Protein AF-A0ABD2YAE5-F1 (afdb_monomer)

Solvent-accessible surface area (backbone atoms only — not comparable to full-atom values): 10578 Å² total; per-residue (Å²): 134,69,86,72,60,82,83,53,60,43,100,86,70,50,65,94,75,86,57,62,69,51,40,45,51,50,39,46,51,52,49,17,35,49,40,51,39,94,52,25,71,69,36,53,56,42,49,58,46,50,52,55,44,48,55,54,50,52,55,53,72,76,40,86,89,57,88,68,59,78,74,44,90,43,74,66,46,49,48,50,52,51,41,52,52,52,43,53,53,51,47,44,53,54,50,54,52,46,56,52,31,48,76,71,73,71,51,74,59,88,20,50,53,32,42,52,51,50,55,35,51,50,44,17,60,76,67,73,34,70,86,71,26,74,51,74,66,51,52,41,51,52,54,52,47,54,52,58,61,51,36,63,55,50,27,50,49,52,50,50,49,54,54,49,34,71,76,34,56,73,59,39,53,51,55,51,49,53,53,45,56,66,61,57,76,75,113

pLDDT: mean 87.26, std 10.96, range [44.47, 98.25]

Structure (mmCIF, N/CA/C/O backbone):
data_AF-A0ABD2YAE5-F1
#
_entry.id   AF-A0ABD2YAE5-F1
#
loop_
_atom_site.group_PDB
_atom_site.id
_atom_site.type_symbol
_atom_site.label_atom_id
_atom_site.label_alt_id
_atom_site.label_comp_id
_atom_site.label_asym_id
_atom_site.label_entity_id
_atom_site.label_seq_id
_atom_site.pdbx_PDB_ins_code
_atom_site.Cartn_x
_atom_site.Cartn_y
_atom_site.Cartn_z
_atom_site.occupancy
_atom_site.B_iso_or_equiv
_atom_site.auth_seq_id
_atom_site.auth_comp_id
_atom_site.auth_asym_id
_atom_site.auth_atom_id
_atom_site.pdbx_PDB_model_num
ATOM 1 N N . MET A 1 1 ? -9.846 14.911 9.568 1.00 44.47 1 MET A N 1
ATOM 2 C CA . MET A 1 1 ? -10.194 13.507 9.245 1.00 44.47 1 MET A CA 1
ATOM 3 C C . MET A 1 1 ? -11.491 13.011 9.902 1.00 44.47 1 MET A C 1
ATOM 5 O O . MET A 1 1 ? -11.910 11.920 9.560 1.00 44.47 1 MET A O 1
ATOM 9 N N . LEU A 1 2 ? -12.185 13.794 10.745 1.00 47.94 2 LEU A N 1
ATOM 10 C CA . LEU A 1 2 ? -13.533 13.465 11.258 1.00 47.94 2 LEU A CA 1
ATOM 11 C C . LEU A 1 2 ? -14.527 14.631 11.060 1.00 47.94 2 LEU A C 1
ATOM 13 O O . LEU A 1 2 ? -15.390 14.874 11.893 1.00 47.94 2 LEU A O 1
ATOM 17 N N . SER A 1 3 ? -14.393 15.391 9.969 1.00 46.59 3 SER A N 1
ATOM 18 C CA . SER A 1 3 ? -15.135 16.647 9.745 1.00 46.59 3 SER A CA 1
ATOM 19 C C . SER A 1 3 ? -16.644 16.485 9.526 1.00 46.59 3 SER A C 1
ATOM 21 O O . SER A 1 3 ? -17.335 17.486 9.423 1.00 46.59 3 SER A O 1
ATOM 23 N N . ASN A 1 4 ? -17.166 15.257 9.472 1.00 51.16 4 ASN A N 1
ATOM 24 C CA . ASN A 1 4 ? -18.596 15.007 9.258 1.00 51.16 4 ASN A CA 1
ATOM 25 C C . ASN A 1 4 ? -19.377 14.788 10.567 1.00 51.16 4 ASN A C 1
ATOM 27 O O . ASN A 1 4 ? -20.583 14.576 10.520 1.00 51.16 4 ASN A O 1
ATOM 31 N N . GLY A 1 5 ? -18.713 14.803 11.730 1.00 47.12 5 GLY A N 1
ATOM 32 C CA . GLY A 1 5 ? -19.372 14.579 13.023 1.00 47.12 5 GLY A CA 1
ATOM 33 C C . GLY A 1 5 ? -20.151 15.783 13.561 1.00 47.12 5 GLY A C 1
ATOM 34 O O . GLY A 1 5 ? -21.060 15.603 14.364 1.00 47.12 5 GLY A O 1
ATOM 35 N N . GLU A 1 6 ? -19.828 17.002 13.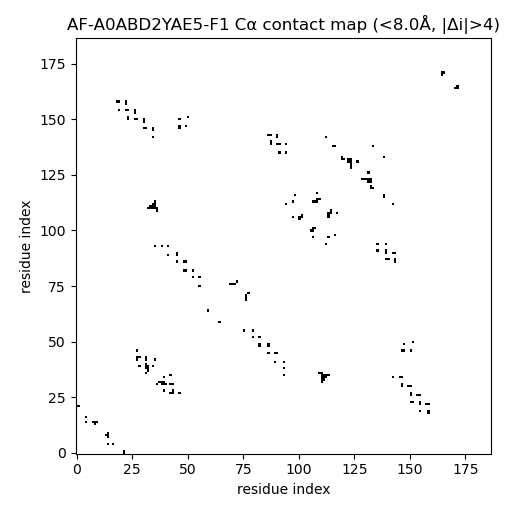120 1.00 49.19 6 GLU A N 1
ATOM 36 C CA . GLU A 1 6 ? -20.438 18.227 13.664 1.00 49.19 6 GLU A CA 1
ATOM 37 C C . GLU A 1 6 ? -21.866 18.480 13.144 1.00 49.19 6 GLU A C 1
ATOM 39 O O . GLU A 1 6 ? -22.633 19.183 13.797 1.00 49.19 6 GLU A O 1
ATOM 44 N N . GLU A 1 7 ? -22.267 17.871 12.022 1.00 54.38 7 GLU A N 1
ATOM 45 C CA . GLU A 1 7 ? -23.593 18.082 11.413 1.00 54.38 7 GLU A CA 1
ATOM 46 C C . GLU A 1 7 ? -24.683 17.097 11.886 1.00 54.38 7 GLU A C 1
ATOM 48 O O . GLU A 1 7 ? -25.846 17.265 11.521 1.00 54.38 7 GLU A O 1
ATOM 53 N N . ILE A 1 8 ? -24.357 16.082 12.704 1.00 57.69 8 ILE A N 1
ATOM 54 C CA . ILE A 1 8 ? -25.289 14.983 13.052 1.00 57.69 8 ILE A CA 1
ATOM 55 C C . ILE A 1 8 ? -25.324 14.711 14.565 1.00 57.69 8 ILE A C 1
ATOM 57 O O . ILE A 1 8 ? -25.360 13.567 15.005 1.00 57.69 8 ILE A O 1
ATOM 61 N N . LEU A 1 9 ? -25.287 15.747 15.403 1.00 64.94 9 LEU A N 1
ATOM 62 C CA . LEU A 1 9 ? -25.447 15.557 16.847 1.00 64.94 9 LEU A CA 1
ATOM 63 C C . LEU A 1 9 ? -26.931 15.406 17.204 1.00 64.94 9 LEU A C 1
ATOM 65 O O . LEU A 1 9 ? -27.759 16.257 16.875 1.00 64.94 9 LEU A O 1
ATOM 69 N N . SER A 1 10 ? -27.264 14.320 17.900 1.00 71.69 10 SER A N 1
ATOM 70 C CA . SER A 1 10 ? -28.582 14.121 18.505 1.00 71.69 10 SER A CA 1
ATOM 71 C C . SER A 1 10 ? -28.809 15.147 19.631 1.00 71.69 10 SER A C 1
ATOM 73 O O . SER A 1 10 ? -27.849 15.749 20.121 1.00 71.69 10 SER A O 1
ATOM 75 N N . PRO A 1 11 ? -30.054 15.358 20.102 1.00 72.88 11 PRO A N 1
ATOM 76 C CA . PRO A 1 11 ? -30.351 16.321 21.172 1.00 72.88 11 PRO A CA 1
ATOM 77 C C . PRO A 1 11 ? -29.599 16.070 22.491 1.00 72.88 11 PRO A C 1
ATOM 79 O O . PRO A 1 11 ? -29.494 16.972 23.317 1.00 72.88 11 PRO A O 1
ATOM 82 N N . ASP A 1 12 ? -29.090 14.852 22.694 1.00 78.12 12 ASP A N 1
ATOM 83 C CA . ASP A 1 12 ? -28.274 14.432 23.838 1.00 78.12 12 ASP A CA 1
ATOM 84 C C . ASP A 1 12 ? -26.754 14.600 23.617 1.00 78.12 12 ASP A C 1
ATOM 86 O O . ASP A 1 12 ? -25.962 14.280 24.502 1.00 78.12 12 ASP A O 1
ATOM 90 N N . GLY A 1 13 ? -26.340 15.120 22.457 1.00 80.62 13 GLY A N 1
ATOM 91 C CA . GLY A 1 13 ? -24.940 15.322 22.086 1.00 80.62 13 GLY A CA 1
ATOM 92 C C . GLY A 1 13 ? -24.224 14.065 21.586 1.00 80.62 13 GLY A C 1
ATOM 93 O O . GLY A 1 13 ? -23.002 14.092 21.449 1.00 80.62 13 GLY A O 1
ATOM 94 N N . SER A 1 14 ? -24.944 12.971 21.314 1.00 79.19 14 SER A N 1
ATOM 95 C CA . SER A 1 14 ? -24.373 11.729 20.779 1.00 79.19 14 SER A CA 1
ATOM 96 C C . SER A 1 14 ? -24.708 11.518 19.296 1.00 79.19 14 SER A C 1
ATOM 98 O O . SER A 1 14 ? -25.708 12.026 18.785 1.00 79.19 14 SER A O 1
ATOM 100 N N . CYS A 1 15 ? -23.861 10.78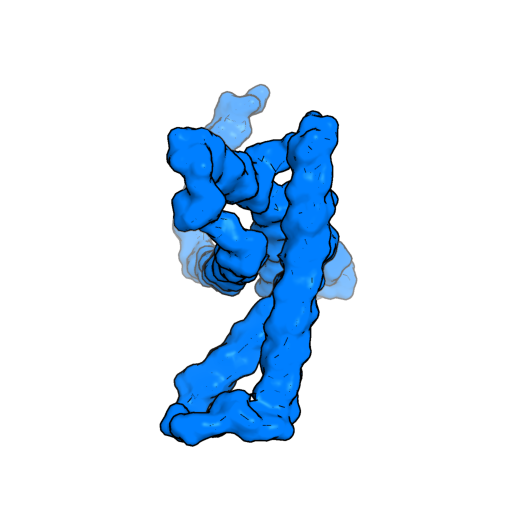1 18.574 1.00 84.31 15 CYS A N 1
ATOM 101 C CA . CYS A 1 15 ? -24.143 10.362 17.201 1.00 84.31 15 CYS A CA 1
ATOM 102 C C . CYS A 1 15 ? -23.571 8.970 16.925 1.00 84.31 15 CYS A C 1
ATOM 104 O O . CYS A 1 15 ? -22.472 8.642 17.379 1.00 84.31 15 CYS A O 1
ATOM 106 N N . ASP A 1 16 ? -24.313 8.172 16.159 1.00 83.31 16 ASP A N 1
ATOM 107 C CA . ASP A 1 16 ? -23.796 6.936 15.584 1.00 83.31 16 ASP A CA 1
ATOM 108 C C . ASP A 1 16 ? -23.006 7.279 14.320 1.00 83.31 16 ASP A C 1
ATOM 110 O O . ASP A 1 16 ? -23.511 7.937 13.408 1.00 83.31 16 ASP A O 1
ATOM 114 N N . MET A 1 17 ? -21.757 6.824 14.260 1.00 84.62 17 MET A N 1
ATOM 115 C CA . MET A 1 17 ? -20.858 7.100 13.144 1.00 84.62 17 MET A CA 1
ATOM 116 C C . MET A 1 17 ? -20.278 5.803 12.592 1.00 84.62 17 MET A C 1
ATOM 118 O O . MET A 1 17 ? -19.644 5.033 13.315 1.00 84.62 17 MET A O 1
ATOM 122 N N . ASP A 1 18 ? -20.430 5.598 11.284 1.00 87.94 18 ASP A N 1
ATOM 123 C CA . ASP A 1 18 ? -19.658 4.587 10.571 1.00 87.94 18 ASP A CA 1
ATOM 124 C C . ASP A 1 18 ? -18.221 5.086 10.362 1.00 87.94 18 ASP A C 1
ATOM 126 O O . ASP A 1 18 ? -17.950 5.983 9.561 1.00 87.94 18 ASP A O 1
ATOM 130 N N . VAL A 1 19 ? -17.289 4.503 11.113 1.00 90.38 19 VAL A N 1
ATOM 131 C CA . VAL A 1 19 ? -15.862 4.843 11.052 1.00 90.38 19 VAL A CA 1
ATOM 132 C C . VAL A 1 19 ? -15.106 4.072 9.967 1.00 90.38 19 VAL A C 1
ATOM 134 O O . VAL A 1 19 ? -13.945 4.390 9.702 1.00 90.38 19 VAL A O 1
ATOM 137 N N . TRP A 1 20 ? -15.724 3.079 9.318 1.00 89.56 20 TRP A N 1
ATOM 138 C CA . TRP A 1 20 ? -15.057 2.236 8.325 1.00 89.56 20 TRP A CA 1
ATOM 139 C C . TRP A 1 20 ? -14.433 3.034 7.169 1.00 89.56 20 TRP A C 1
ATOM 141 O O . TRP A 1 20 ? -13.245 2.828 6.891 1.00 89.56 20 TRP A O 1
ATOM 151 N N . PRO A 1 21 ? -15.139 3.982 6.513 1.00 88.75 21 PRO A N 1
ATOM 152 C CA . PRO A 1 21 ? -14.560 4.739 5.401 1.00 88.75 21 PRO A CA 1
ATOM 153 C C . PRO A 1 21 ? -13.354 5.585 5.834 1.00 88.75 21 PRO A C 1
ATOM 155 O O . PRO A 1 21 ? -12.380 5.733 5.088 1.00 88.75 21 PRO A O 1
ATOM 158 N N . SER A 1 22 ? -13.382 6.099 7.065 1.00 89.12 22 SER A N 1
ATOM 159 C CA . SER A 1 22 ? -12.284 6.871 7.652 1.00 89.12 22 SER A CA 1
ATOM 160 C C . SER A 1 22 ? -11.052 6.001 7.896 1.00 89.12 22 SER A C 1
ATOM 162 O O . SER A 1 22 ? -9.939 6.418 7.585 1.00 89.12 22 SER A O 1
ATOM 164 N N . LEU A 1 23 ? -11.232 4.772 8.389 1.00 90.75 23 LEU A N 1
ATOM 165 C CA . LEU A 1 23 ? -10.136 3.822 8.616 1.00 90.75 23 LEU A CA 1
ATOM 166 C C . LEU A 1 23 ? -9.534 3.311 7.304 1.00 90.75 23 LEU A C 1
ATOM 168 O O . LEU A 1 23 ? -8.316 3.162 7.198 1.00 90.75 23 LEU A O 1
ATOM 172 N N . GLN A 1 24 ? -10.362 3.097 6.280 1.00 86.81 24 GLN A N 1
ATOM 173 C CA . GLN A 1 24 ? -9.880 2.808 4.929 1.00 86.81 24 GLN A CA 1
ATOM 174 C C . GLN A 1 24 ? -9.032 3.960 4.375 1.00 86.81 24 GLN A C 1
ATOM 176 O O . GLN A 1 24 ? -7.943 3.732 3.856 1.00 86.81 24 GLN A O 1
ATOM 181 N N . THR A 1 25 ? -9.489 5.201 4.548 1.00 87.44 25 THR A N 1
ATOM 182 C CA . THR A 1 25 ? -8.736 6.387 4.112 1.00 87.44 25 THR A CA 1
ATOM 183 C C . THR A 1 25 ? -7.416 6.526 4.875 1.00 87.44 25 THR A C 1
ATOM 185 O O . THR A 1 25 ? -6.377 6.771 4.269 1.00 87.44 25 THR A O 1
ATOM 188 N N . LEU A 1 26 ? -7.435 6.326 6.197 1.00 89.44 26 LEU A N 1
ATOM 189 C CA . LEU A 1 26 ? -6.244 6.376 7.047 1.00 89.44 26 LEU A CA 1
ATOM 190 C C . LEU A 1 26 ? -5.198 5.340 6.617 1.00 89.44 26 LEU A C 1
ATOM 192 O O . LEU A 1 26 ? -4.034 5.674 6.421 1.00 89.44 26 LEU A O 1
ATOM 196 N N . THR A 1 27 ? -5.609 4.083 6.464 1.00 89.25 27 THR A N 1
ATOM 197 C CA . THR A 1 27 ? -4.698 2.996 6.075 1.00 89.25 27 THR A CA 1
ATOM 198 C C . THR A 1 27 ? -4.165 3.172 4.656 1.00 89.25 27 THR A C 1
ATOM 200 O O . THR A 1 27 ? -2.984 2.922 4.427 1.00 89.25 27 THR A O 1
ATOM 203 N N . SER A 1 28 ? -4.984 3.677 3.727 1.00 86.25 28 SER A N 1
ATOM 204 C CA . SER A 1 28 ? -4.546 4.059 2.380 1.00 86.25 28 SER A CA 1
ATOM 205 C C . SER A 1 28 ? -3.457 5.131 2.396 1.00 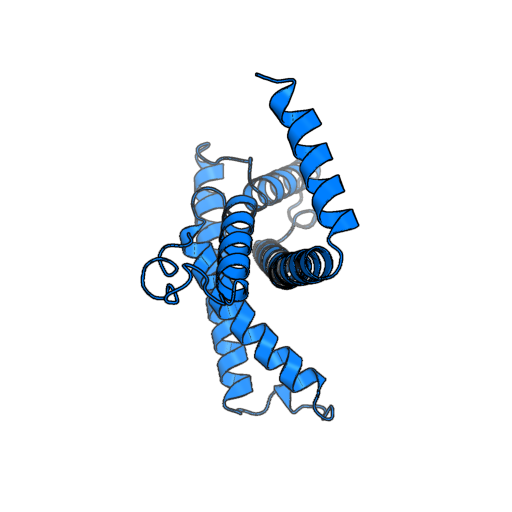86.25 28 SER A C 1
ATOM 207 O O . SER A 1 28 ? -2.450 4.989 1.702 1.00 86.25 28 SER A O 1
ATOM 209 N N . ASP A 1 29 ? -3.632 6.191 3.188 1.00 88.25 29 ASP A N 1
ATOM 210 C CA . ASP A 1 29 ? -2.654 7.279 3.294 1.00 88.25 29 ASP A CA 1
ATOM 211 C C . ASP A 1 29 ? -1.336 6.775 3.898 1.00 88.25 29 ASP A C 1
ATOM 213 O O . ASP A 1 29 ? -0.269 7.002 3.324 1.00 88.25 29 ASP A O 1
ATOM 217 N N . VAL A 1 30 ? -1.407 6.002 4.989 1.00 90.12 30 VAL A N 1
ATOM 218 C CA . VAL A 1 30 ? -0.227 5.383 5.615 1.00 90.12 30 VAL A CA 1
ATOM 219 C C . VAL A 1 30 ? 0.515 4.493 4.617 1.00 90.12 30 VAL A C 1
ATOM 221 O O . VAL A 1 30 ? 1.711 4.687 4.410 1.00 90.12 30 VAL A O 1
ATOM 224 N N . LEU A 1 31 ? -0.178 3.575 3.935 1.00 89.50 31 LEU A N 1
ATOM 225 C CA . LEU A 1 31 ? 0.448 2.686 2.952 1.00 89.50 31 LEU A CA 1
ATOM 226 C C . LEU A 1 31 ? 1.036 3.442 1.769 1.00 89.50 31 LEU A C 1
ATOM 228 O O . LEU A 1 31 ? 2.129 3.105 1.330 1.00 89.50 31 LEU A O 1
ATOM 232 N N . SER A 1 32 ? 0.357 4.472 1.264 1.00 89.06 32 SER A N 1
ATOM 233 C CA . SER A 1 32 ? 0.860 5.272 0.142 1.00 89.06 32 SER A CA 1
ATOM 234 C C . SER A 1 32 ? 2.149 6.003 0.505 1.00 89.06 32 SER A C 1
ATOM 236 O O . SER A 1 32 ? 3.088 6.018 -0.291 1.00 89.06 32 SER A O 1
ATOM 238 N N . ARG A 1 33 ? 2.232 6.553 1.722 1.00 89.81 33 ARG A N 1
ATOM 239 C CA . ARG A 1 33 ? 3.448 7.198 2.235 1.00 89.81 33 ARG A CA 1
ATOM 240 C C . ARG A 1 33 ? 4.567 6.191 2.472 1.00 89.81 33 ARG A C 1
ATOM 242 O O . ARG A 1 33 ? 5.695 6.445 2.067 1.00 89.81 33 ARG A O 1
ATOM 249 N N . THR A 1 34 ? 4.264 5.039 3.067 1.00 90.88 34 THR A N 1
ATOM 250 C CA . THR A 1 34 ? 5.250 3.969 3.277 1.00 90.88 34 THR A CA 1
ATOM 251 C C . THR A 1 34 ? 5.738 3.370 1.955 1.00 90.88 34 THR A C 1
ATOM 253 O O . THR A 1 34 ? 6.909 3.019 1.840 1.00 90.88 34 THR A O 1
ATOM 256 N N . ALA A 1 35 ? 4.867 3.265 0.946 1.00 89.75 35 ALA A N 1
ATOM 257 C CA . ALA A 1 35 ? 5.189 2.660 -0.341 1.00 89.75 35 ALA A CA 1
ATOM 258 C C . ALA A 1 35 ? 5.972 3.599 -1.272 1.00 89.75 35 ALA A C 1
ATOM 260 O O . ALA A 1 35 ? 6.953 3.184 -1.890 1.00 89.75 35 ALA A O 1
ATOM 261 N N . PHE A 1 36 ? 5.518 4.853 -1.391 1.00 88.56 36 PHE A N 1
ATOM 262 C CA . PHE A 1 36 ? 5.936 5.785 -2.447 1.00 88.56 36 PHE A CA 1
ATOM 263 C C . PHE A 1 36 ? 6.421 7.149 -1.937 1.00 88.56 36 PHE A C 1
ATOM 265 O O . PHE A 1 36 ? 6.773 8.013 -2.753 1.00 88.56 36 PHE A O 1
ATOM 272 N N . GLY A 1 37 ? 6.429 7.363 -0.619 1.00 87.25 37 GLY A N 1
ATOM 273 C CA . GLY A 1 37 ? 6.934 8.580 0.006 1.00 87.25 37 GLY A CA 1
ATOM 274 C C . GLY A 1 37 ? 6.190 9.824 -0.471 1.00 87.25 37 GLY A C 1
ATOM 275 O O . GLY A 1 37 ? 4.984 9.970 -0.275 1.00 87.25 37 GLY A O 1
ATOM 276 N N . SER A 1 38 ? 6.912 10.736 -1.122 1.00 74.19 38 SER A N 1
ATOM 277 C CA . SER A 1 38 ? 6.385 12.019 -1.603 1.00 74.19 38 SER A CA 1
ATOM 278 C C . SER A 1 38 ? 5.379 11.920 -2.760 1.00 74.19 38 SER A C 1
ATOM 280 O O . SER A 1 38 ? 4.721 12.914 -3.053 1.00 74.19 38 SER A O 1
ATOM 282 N N . ASN A 1 39 ? 5.215 10.749 -3.387 1.00 73.12 39 ASN A N 1
ATOM 283 C CA . ASN A 1 39 ? 4.243 10.508 -4.467 1.00 73.12 39 ASN A CA 1
ATOM 284 C C . ASN A 1 39 ? 2.989 9.752 -3.960 1.00 73.12 39 ASN A C 1
ATOM 286 O O . ASN A 1 39 ? 2.466 8.858 -4.628 1.00 73.12 39 ASN A O 1
ATOM 290 N N . TYR A 1 40 ? 2.553 10.023 -2.724 1.00 76.19 40 TYR A N 1
ATOM 291 C CA . TYR A 1 40 ? 1.447 9.295 -2.089 1.00 76.19 40 TYR A CA 1
ATOM 292 C C . TYR A 1 40 ? 0.071 9.635 -2.688 1.00 76.19 40 TYR A C 1
ATOM 294 O O . TYR A 1 40 ? -0.843 8.814 -2.619 1.00 76.19 40 TYR A O 1
ATOM 302 N N . GLU A 1 41 ? -0.083 10.813 -3.303 1.00 78.56 41 GLU A N 1
ATOM 303 C CA . GLU A 1 41 ? -1.340 11.229 -3.937 1.00 78.56 41 GLU A CA 1
ATOM 304 C C . GLU A 1 41 ? -1.678 10.354 -5.148 1.00 78.56 41 GLU A C 1
ATOM 306 O O . GLU A 1 41 ? -2.817 9.910 -5.301 1.00 78.56 41 GLU A O 1
ATOM 311 N N . GLU A 1 42 ? -0.678 10.001 -5.960 1.00 77.06 42 GLU A N 1
ATOM 312 C CA . GLU A 1 42 ? -0.825 9.012 -7.029 1.00 77.06 42 GLU A CA 1
ATOM 313 C C . GLU A 1 42 ? -1.160 7.613 -6.471 1.00 77.06 42 GLU A C 1
ATOM 315 O O . GLU A 1 42 ? -1.910 6.853 -7.090 1.00 77.06 42 GLU A O 1
ATOM 320 N N . GLY A 1 43 ? -0.679 7.304 -5.260 1.00 76.19 43 GLY A N 1
ATOM 321 C CA . GLY A 1 43 ? -1.029 6.102 -4.497 1.00 76.19 43 GLY A CA 1
ATOM 322 C C . GLY A 1 43 ? -2.524 5.989 -4.181 1.00 76.19 43 GLY A C 1
ATOM 323 O O . GLY A 1 43 ? -3.092 4.900 -4.255 1.00 76.19 43 GLY A O 1
ATOM 324 N N . ARG A 1 44 ? -3.205 7.112 -3.929 1.00 79.50 44 ARG A N 1
ATOM 325 C CA . ARG A 1 44 ? -4.640 7.133 -3.598 1.00 79.50 44 ARG A CA 1
ATOM 326 C C . ARG A 1 44 ? -5.519 6.605 -4.732 1.00 79.50 44 ARG A C 1
ATOM 328 O O . ARG A 1 44 ? -6.528 5.949 -4.487 1.00 79.50 44 ARG A O 1
ATOM 335 N N . ARG A 1 45 ? -5.136 6.836 -5.990 1.00 85.50 45 ARG A N 1
ATOM 336 C CA . ARG A 1 45 ? -5.877 6.283 -7.132 1.00 85.50 45 ARG A CA 1
ATOM 337 C C . ARG A 1 45 ? -5.719 4.764 -7.232 1.00 85.50 45 ARG A C 1
ATOM 339 O O . ARG A 1 45 ? -6.680 4.066 -7.554 1.00 85.50 45 ARG A O 1
ATOM 346 N N . ILE A 1 46 ? -4.528 4.249 -6.921 1.00 87.38 46 ILE A N 1
ATOM 347 C CA . ILE A 1 46 ? -4.257 2.805 -6.877 1.00 87.38 46 ILE A CA 1
ATOM 348 C 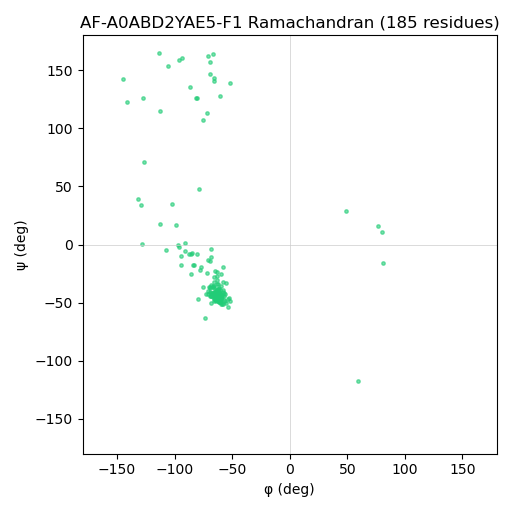C . ILE A 1 46 ? -5.165 2.136 -5.836 1.00 87.38 46 ILE A C 1
ATOM 350 O O . ILE A 1 46 ? -5.765 1.108 -6.145 1.00 87.38 46 ILE A O 1
ATOM 354 N N . PHE A 1 47 ? -5.342 2.755 -4.665 1.00 83.56 47 PHE A N 1
ATOM 355 C CA . PHE A 1 47 ? -6.274 2.302 -3.624 1.00 83.56 47 PHE A CA 1
ATOM 356 C C . PHE A 1 47 ? -7.701 2.104 -4.142 1.00 83.56 47 PHE A C 1
ATOM 358 O O . PHE A 1 47 ? -8.280 1.028 -3.981 1.00 83.56 47 PHE A O 1
ATOM 365 N N . GLU A 1 48 ? -8.275 3.129 -4.777 1.00 86.94 48 GLU A N 1
ATOM 366 C CA . GLU A 1 48 ? -9.672 3.089 -5.228 1.00 86.94 48 GLU A CA 1
ATOM 367 C C . GLU A 1 48 ? -9.905 1.937 -6.209 1.00 86.94 48 GLU A C 1
ATOM 369 O O . GLU A 1 48 ? -10.881 1.191 -6.101 1.00 86.94 48 GLU A O 1
ATOM 374 N N . LEU A 1 49 ? -8.964 1.778 -7.139 1.00 91.12 49 LEU A N 1
ATOM 375 C CA . LEU A 1 49 ? -8.980 0.739 -8.158 1.00 91.12 49 LEU A CA 1
ATOM 376 C C . LEU A 1 49 ? -8.786 -0.657 -7.559 1.00 91.12 49 LEU A C 1
ATOM 378 O O . LEU A 1 49 ? -9.479 -1.596 -7.952 1.00 91.12 49 LEU A O 1
ATOM 382 N N . GLN A 1 50 ? -7.870 -0.815 -6.601 1.00 87.75 50 GLN A N 1
ATOM 383 C CA . GLN A 1 50 ? -7.637 -2.099 -5.941 1.00 87.75 50 GLN A CA 1
ATOM 384 C C . GLN A 1 50 ? -8.816 -2.529 -5.067 1.00 87.75 50 GLN A C 1
ATOM 386 O O . GLN A 1 50 ? -9.141 -3.717 -5.047 1.00 87.75 50 GLN A O 1
ATOM 391 N N . ARG A 1 51 ? -9.514 -1.588 -4.421 1.00 86.31 51 ARG A N 1
ATOM 392 C CA . ARG A 1 51 ? -10.753 -1.882 -3.687 1.00 86.31 51 ARG A CA 1
ATOM 393 C C . ARG A 1 51 ? -11.839 -2.412 -4.624 1.00 86.31 51 ARG A C 1
ATOM 395 O O . ARG A 1 51 ? -12.423 -3.461 -4.369 1.00 86.31 51 ARG A O 1
ATOM 402 N N . GLU A 1 52 ? -12.049 -1.745 -5.760 1.00 90.81 52 GLU A N 1
ATOM 403 C CA . GLU A 1 52 ? -12.988 -2.220 -6.786 1.00 90.81 52 GLU A CA 1
ATOM 404 C C . GLU A 1 52 ? -12.583 -3.605 -7.333 1.00 90.81 52 GLU A C 1
ATOM 406 O O . GLU A 1 52 ? -13.422 -4.488 -7.544 1.00 90.81 52 GLU A O 1
ATOM 411 N N . GLN A 1 53 ? -11.280 -3.838 -7.520 1.00 89.31 53 GLN A N 1
ATOM 412 C CA . GLN A 1 53 ? -10.759 -5.143 -7.922 1.00 89.31 53 GLN A CA 1
ATOM 413 C C . GLN A 1 53 ? -11.036 -6.223 -6.867 1.00 89.31 53 GLN A C 1
ATOM 415 O O . GLN A 1 53 ? -11.446 -7.327 -7.236 1.00 89.31 53 GLN A O 1
ATOM 420 N N . ALA A 1 54 ? -10.850 -5.922 -5.580 1.00 86.94 54 ALA A N 1
ATOM 421 C CA . ALA A 1 54 ? -11.122 -6.842 -4.480 1.00 86.94 54 ALA A CA 1
ATOM 422 C C . ALA A 1 54 ? -12.601 -7.259 -4.448 1.00 86.94 54 ALA A C 1
ATOM 424 O O . ALA A 1 54 ? -12.893 -8.452 -4.342 1.00 86.94 54 ALA A O 1
ATOM 425 N N . ASP A 1 55 ? -13.532 -6.326 -4.661 1.00 88.50 55 ASP A N 1
ATOM 426 C CA . ASP A 1 55 ? -14.970 -6.621 -4.741 1.00 88.50 55 ASP A CA 1
ATOM 427 C C . ASP A 1 55 ? -15.302 -7.590 -5.881 1.00 88.50 55 ASP A C 1
ATOM 429 O O . ASP A 1 55 ? -16.067 -8.555 -5.723 1.00 88.50 55 ASP A O 1
ATOM 433 N N . HIS A 1 56 ? -14.689 -7.383 -7.048 1.00 89.44 56 HIS A N 1
ATOM 434 C CA . HIS A 1 56 ? -14.822 -8.305 -8.170 1.00 89.44 56 HIS A CA 1
ATOM 435 C C . HIS A 1 56 ? -14.244 -9.688 -7.855 1.00 89.44 56 HIS A C 1
ATOM 437 O O . HIS A 1 56 ? -14.896 -10.692 -8.158 1.00 89.44 56 HIS A O 1
ATOM 443 N N . VAL A 1 57 ? -13.067 -9.756 -7.226 1.00 86.44 57 VAL A N 1
ATOM 444 C CA . VAL A 1 57 ? -12.420 -11.017 -6.829 1.00 86.44 57 VAL A CA 1
ATOM 445 C C . VAL A 1 57 ? -13.265 -11.769 -5.803 1.00 86.44 57 VAL A C 1
ATOM 447 O O . VAL A 1 57 ? -13.509 -12.961 -5.985 1.00 86.44 57 VAL A O 1
ATOM 450 N N . MET A 1 58 ? -13.797 -11.092 -4.783 1.00 86.88 58 MET A N 1
ATOM 451 C CA . MET A 1 58 ? -14.700 -11.699 -3.800 1.00 86.88 58 MET A CA 1
ATOM 452 C C . MET A 1 58 ? -15.975 -12.237 -4.454 1.00 86.88 58 MET A C 1
ATOM 454 O O . MET A 1 58 ? -16.416 -13.345 -4.149 1.00 86.88 58 MET A O 1
ATOM 458 N N . THR A 1 59 ? -16.546 -11.490 -5.401 1.00 86.38 59 THR A N 1
ATOM 459 C CA . THR A 1 59 ? -17.726 -11.930 -6.160 1.00 86.38 59 THR A CA 1
ATOM 460 C C . THR A 1 59 ? -17.429 -13.192 -6.976 1.00 86.38 59 THR A C 1
ATOM 462 O O . THR A 1 59 ? -18.235 -14.124 -6.998 1.00 86.38 59 THR A O 1
ATOM 465 N N . VAL A 1 60 ? -16.262 -13.257 -7.632 1.00 86.50 60 VAL A N 1
ATOM 466 C CA . VAL A 1 60 ? -15.798 -14.466 -8.338 1.00 86.50 60 VAL A CA 1
ATOM 467 C C . VAL A 1 60 ? -15.617 -15.625 -7.363 1.00 86.50 60 VAL A C 1
ATOM 469 O O . VAL A 1 60 ? -16.094 -16.717 -7.648 1.00 86.50 60 VAL A O 1
ATOM 472 N N . GLY A 1 61 ? -14.956 -15.391 -6.227 1.00 85.19 61 GLY A N 1
ATOM 473 C CA . GLY A 1 61 ? -14.648 -16.422 -5.235 1.00 85.19 61 GLY A CA 1
ATOM 474 C C . GLY A 1 61 ? -15.887 -17.048 -4.593 1.00 85.19 61 GLY A C 1
ATOM 475 O O . GLY A 1 61 ? -15.851 -18.209 -4.203 1.00 85.19 61 GLY A O 1
ATOM 476 N N . ARG A 1 62 ? -17.003 -16.309 -4.534 1.00 86.69 62 ARG A N 1
ATOM 477 C CA . ARG A 1 62 ? -18.312 -16.811 -4.077 1.00 86.69 62 ARG A CA 1
ATOM 478 C C . ARG A 1 62 ? -19.131 -17.505 -5.175 1.00 86.69 62 ARG A C 1
ATOM 480 O O . ARG A 1 62 ? -20.189 -18.053 -4.883 1.00 86.69 62 ARG A O 1
ATOM 487 N N . SER A 1 63 ? -18.682 -17.460 -6.429 1.00 84.81 63 SER A N 1
ATOM 488 C CA . SER A 1 63 ? -19.380 -18.051 -7.577 1.00 84.81 63 SER A CA 1
ATOM 489 C C . SER A 1 63 ? -18.844 -19.447 -7.905 1.00 84.81 63 SER A C 1
ATOM 491 O O . SER A 1 63 ? -17.703 -19.777 -7.589 1.00 84.81 63 SER A O 1
ATOM 493 N N . LEU A 1 64 ? -19.637 -20.261 -8.611 1.00 86.06 64 LEU A N 1
ATOM 494 C CA . LEU A 1 64 ? -19.146 -21.527 -9.159 1.00 86.06 64 LEU A CA 1
ATOM 495 C C . LEU A 1 64 ? -17.991 -21.264 -10.132 1.00 86.06 64 LEU A C 1
ATOM 497 O O . LEU A 1 64 ? -18.107 -20.464 -11.067 1.00 86.06 64 LEU A O 1
ATOM 501 N N . TYR A 1 65 ? -16.874 -21.951 -9.911 1.00 84.50 65 TYR A N 1
ATOM 502 C CA . TYR A 1 65 ? -15.723 -21.859 -10.793 1.00 84.50 65 TYR A CA 1
ATOM 503 C C . TYR A 1 65 ? -16.015 -22.576 -12.113 1.00 84.50 65 TYR A C 1
ATOM 505 O O . TYR A 1 65 ? -16.138 -23.799 -12.159 1.00 84.50 65 TYR A O 1
ATOM 513 N N . ILE A 1 66 ? -16.101 -21.803 -13.196 1.00 86.19 66 ILE A N 1
ATOM 514 C CA . ILE A 1 66 ? -16.229 -22.317 -14.560 1.00 86.19 66 ILE A CA 1
ATOM 515 C C . ILE A 1 66 ? -14.935 -21.979 -15.315 1.00 86.19 66 ILE A C 1
ATOM 517 O O . ILE A 1 66 ? -14.646 -20.791 -15.525 1.00 86.19 66 ILE A O 1
ATOM 521 N N . PRO A 1 67 ? -14.144 -22.986 -15.735 1.00 88.25 67 PRO A N 1
ATOM 522 C CA . PRO A 1 67 ? -12.942 -22.767 -16.532 1.00 88.25 67 PRO A CA 1
ATOM 523 C C . PRO A 1 67 ? -13.221 -21.896 -17.765 1.00 88.25 67 PRO A C 1
ATOM 525 O O . PRO A 1 67 ? -14.243 -22.030 -18.430 1.00 88.25 67 PRO A O 1
ATOM 528 N N . GLY A 1 68 ? -12.314 -20.968 -18.070 1.00 85.69 68 GLY A N 1
ATOM 529 C CA . GLY A 1 68 ? -12.428 -20.087 -19.239 1.00 85.69 68 GLY A CA 1
ATOM 530 C C . GLY A 1 68 ? -13.347 -18.870 -19.070 1.00 85.69 68 GLY A C 1
ATOM 531 O O . GLY A 1 68 ? -13.192 -17.897 -19.808 1.00 85.69 68 GLY A O 1
ATOM 532 N N . MET A 1 69 ? -14.212 -18.833 -18.048 1.00 88.06 69 MET A N 1
ATOM 533 C CA . MET A 1 69 ? -15.138 -17.712 -17.814 1.00 88.06 69 MET A CA 1
ATOM 534 C C . MET A 1 69 ? -14.422 -16.367 -17.602 1.00 88.06 69 MET A C 1
ATOM 536 O O . MET A 1 69 ? -14.982 -15.314 -17.906 1.00 88.06 69 MET A O 1
ATOM 540 N N . ARG A 1 70 ? -13.161 -16.381 -17.145 1.00 85.31 70 ARG A N 1
ATOM 541 C CA . ARG A 1 70 ? -12.317 -15.179 -17.008 1.00 85.31 70 ARG A CA 1
ATOM 542 C C . ARG A 1 70 ? -12.000 -14.477 -18.335 1.00 85.31 70 ARG A C 1
ATOM 544 O O . ARG A 1 70 ? -11.699 -13.291 -18.328 1.00 85.31 70 ARG A O 1
ATOM 551 N N . PHE A 1 71 ? -12.065 -15.192 -19.459 1.00 88.56 71 PHE A N 1
ATOM 552 C CA . PHE A 1 71 ? -11.744 -14.654 -20.785 1.00 88.56 71 PHE A CA 1
ATOM 553 C C . PHE A 1 71 ? -12.973 -14.143 -21.539 1.00 88.56 71 PHE A C 1
ATOM 555 O O . PHE A 1 71 ? -12.836 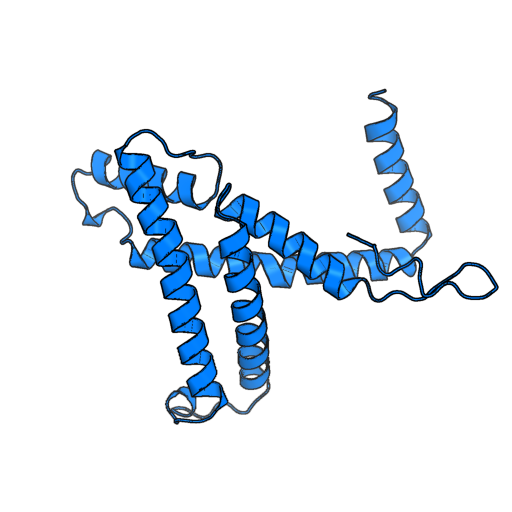-13.485 -22.569 1.00 88.56 71 PHE A O 1
ATOM 562 N N . LEU A 1 72 ? -14.178 -14.420 -21.031 1.00 92.06 72 LEU A N 1
ATOM 563 C CA . LEU A 1 72 ? -15.406 -13.915 -21.633 1.00 92.06 72 LEU A CA 1
ATOM 564 C C . LEU A 1 72 ? -15.466 -12.385 -21.509 1.00 92.06 72 LEU A C 1
ATOM 566 O O . LEU A 1 72 ? -15.126 -11.847 -20.452 1.00 92.06 72 LEU A O 1
ATOM 570 N N . PRO A 1 73 ? -15.950 -11.665 -22.533 1.00 92.88 73 PRO A N 1
ATOM 571 C CA . PRO A 1 73 ? -15.988 -10.205 -22.548 1.00 92.88 73 PRO A CA 1
ATOM 572 C C . PRO A 1 73 ? -17.161 -9.637 -21.724 1.00 92.88 73 PRO A C 1
ATOM 574 O O . PRO A 1 73 ? -17.899 -8.771 -22.191 1.00 92.88 73 PRO A O 1
ATOM 577 N N . THR A 1 74 ? -17.353 -10.128 -20.497 1.00 92.88 74 THR A N 1
ATOM 578 C CA . THR A 1 74 ? -18.360 -9.616 -19.558 1.00 92.88 74 THR A CA 1
ATOM 579 C C . THR A 1 74 ? -17.980 -8.218 -19.069 1.00 92.88 74 THR A C 1
ATOM 581 O O . THR A 1 74 ? -16.800 -7.860 -19.065 1.00 92.88 74 THR A O 1
ATOM 584 N N . LYS A 1 75 ? -18.963 -7.429 -18.607 1.00 92.69 75 LYS A N 1
ATOM 585 C CA . LYS A 1 75 ? -18.710 -6.092 -18.036 1.00 92.69 75 LYS A CA 1
ATOM 586 C C . LYS A 1 75 ? -17.652 -6.140 -16.926 1.00 92.69 75 LYS A C 1
ATOM 588 O O . LYS A 1 75 ? -16.699 -5.374 -16.966 1.00 92.69 75 LYS A O 1
ATOM 593 N N . ARG A 1 76 ? -17.771 -7.108 -16.008 1.00 91.38 76 ARG A N 1
ATOM 594 C CA . ARG A 1 76 ? -16.817 -7.322 -14.911 1.00 91.38 76 ARG A CA 1
ATOM 595 C C . ARG A 1 76 ? -15.414 -7.660 -15.415 1.00 91.38 76 ARG A C 1
ATOM 597 O O . ARG A 1 76 ? -14.454 -7.055 -14.968 1.00 91.38 76 ARG A O 1
ATOM 604 N N . ASN A 1 77 ? -15.274 -8.612 -16.342 1.00 92.44 77 ASN A N 1
ATOM 605 C CA . ASN A 1 77 ? -13.947 -9.017 -16.820 1.00 92.44 77 ASN A CA 1
ATOM 606 C C . ASN A 1 77 ? -13.258 -7.889 -17.608 1.00 92.44 77 ASN A C 1
ATOM 608 O O . ASN A 1 77 ? -12.046 -7.721 -17.499 1.00 92.44 77 ASN A O 1
ATOM 612 N N . ARG A 1 78 ? -14.025 -7.094 -18.371 1.00 94.69 78 ARG A N 1
ATOM 613 C CA . ARG A 1 78 ? -13.516 -5.878 -19.026 1.00 94.69 78 ARG A CA 1
ATOM 614 C C . ARG A 1 78 ? -13.044 -4.860 -17.990 1.00 94.69 78 ARG A C 1
ATOM 616 O O . ARG A 1 78 ? -11.898 -4.433 -18.067 1.00 94.69 78 ARG A O 1
ATOM 623 N N . ARG A 1 79 ? -13.865 -4.582 -16.972 1.00 94.75 79 ARG A N 1
ATOM 624 C CA . ARG A 1 79 ? -13.517 -3.651 -15.895 1.00 94.75 79 ARG A CA 1
ATOM 625 C C . ARG A 1 79 ? -12.290 -4.098 -15.097 1.00 94.75 79 ARG A C 1
ATOM 627 O O . ARG A 1 79 ? -11.392 -3.299 -14.875 1.00 94.75 79 ARG A O 1
ATOM 634 N N . MET A 1 80 ? -12.179 -5.384 -14.755 1.00 92.44 80 MET A N 1
ATOM 635 C CA . MET A 1 80 ? -10.982 -5.938 -14.103 1.00 92.44 80 MET A CA 1
ATOM 636 C C . MET A 1 80 ? -9.711 -5.734 -14.938 1.00 92.44 80 MET A C 1
ATOM 638 O O . MET A 1 80 ? -8.657 -5.451 -14.374 1.00 92.44 80 MET A O 1
ATOM 642 N N . LYS A 1 81 ? -9.801 -5.873 -16.268 1.00 93.50 81 LYS A N 1
ATOM 643 C CA . LYS A 1 81 ? -8.670 -5.650 -17.180 1.00 93.50 81 LYS A CA 1
ATOM 644 C C . LYS A 1 81 ? -8.297 -4.168 -17.281 1.00 93.50 81 LYS A C 1
ATOM 646 O O . LYS A 1 81 ? -7.113 -3.845 -17.331 1.00 93.50 81 LYS A O 1
ATOM 651 N N . GLU A 1 82 ? -9.288 -3.281 -17.320 1.00 95.56 82 GLU A N 1
ATOM 652 C CA . GLU A 1 82 ? -9.078 -1.827 -17.291 1.00 95.56 82 GLU A CA 1
ATOM 653 C C . GLU A 1 82 ? -8.391 -1.399 -15.994 1.00 95.56 82 GLU A C 1
ATOM 655 O O . GLU A 1 82 ? -7.363 -0.733 -16.055 1.00 95.56 82 GLU A O 1
ATOM 660 N N . ILE A 1 83 ? -8.898 -1.861 -14.846 1.00 94.31 83 ILE A N 1
ATOM 661 C CA . ILE A 1 83 ? -8.300 -1.620 -13.528 1.00 94.31 83 ILE A CA 1
ATOM 662 C C . ILE A 1 83 ? -6.844 -2.088 -13.498 1.00 94.31 83 ILE A C 1
ATOM 664 O O . ILE A 1 83 ? -5.968 -1.325 -13.105 1.00 94.31 83 ILE A O 1
ATOM 668 N N . ASP A 1 84 ? -6.572 -3.322 -13.932 1.00 92.19 84 ASP A N 1
ATOM 669 C CA . ASP A 1 84 ? -5.207 -3.852 -13.967 1.00 92.19 84 ASP A CA 1
ATOM 670 C C . ASP A 1 84 ? -4.287 -2.982 -14.836 1.00 92.19 84 ASP A C 1
ATOM 672 O O . ASP A 1 84 ? -3.193 -2.626 -14.411 1.00 92.19 84 ASP A O 1
ATOM 676 N N . THR A 1 85 ? -4.768 -2.556 -16.007 1.00 94.75 85 THR A N 1
ATOM 677 C CA . THR A 1 85 ? -4.012 -1.681 -16.915 1.00 94.75 85 THR A CA 1
ATOM 678 C C . THR A 1 85 ? -3.718 -0.318 -16.279 1.00 94.75 85 THR A C 1
ATOM 680 O O . THR A 1 85 ? -2.596 0.174 -16.379 1.00 94.75 85 THR A O 1
ATOM 683 N N . GLU A 1 86 ? -4.703 0.291 -15.613 1.00 94.25 86 GLU A N 1
ATOM 684 C CA . GLU A 1 86 ? -4.576 1.604 -14.970 1.00 94.25 86 GLU A CA 1
ATOM 685 C C . GLU A 1 86 ? -3.636 1.554 -13.755 1.00 94.25 86 GLU A C 1
ATOM 687 O O . GLU A 1 86 ? -2.738 2.390 -13.634 1.00 94.25 86 GLU A O 1
ATOM 692 N N . VAL A 1 87 ? -3.768 0.535 -12.897 1.00 92.00 87 VAL A N 1
ATOM 693 C CA . VAL A 1 87 ? -2.873 0.309 -11.748 1.00 92.00 87 VAL A CA 1
ATOM 694 C C . VAL A 1 87 ? -1.432 0.103 -12.217 1.00 92.00 87 VAL A C 1
ATOM 696 O O . VAL A 1 87 ? -0.526 0.778 -11.728 1.00 92.00 87 VAL A O 1
ATOM 699 N N . GLN A 1 88 ? -1.214 -0.772 -13.203 1.00 93.50 88 GLN A N 1
ATOM 700 C CA . GLN A 1 88 ? 0.110 -1.033 -13.777 1.00 93.50 88 GLN A CA 1
ATOM 701 C C . GLN A 1 88 ? 0.736 0.232 -14.371 1.00 93.50 88 GLN A C 1
ATOM 703 O O . GLN A 1 88 ? 1.906 0.521 -14.123 1.00 93.50 88 GLN A O 1
ATOM 708 N N . ALA A 1 89 ? -0.038 1.013 -15.131 1.00 94.19 89 ALA A N 1
ATOM 709 C CA . ALA A 1 89 ? 0.435 2.263 -15.719 1.00 94.19 89 ALA A CA 1
ATOM 710 C C . ALA A 1 89 ? 0.813 3.300 -14.650 1.00 94.19 89 ALA A C 1
ATOM 712 O O . ALA A 1 89 ? 1.835 3.975 -14.785 1.00 94.19 89 ALA A O 1
ATOM 713 N N . THR A 1 90 ? 0.021 3.396 -13.580 1.00 92.31 90 THR A N 1
ATOM 714 C CA . THR A 1 90 ? 0.238 4.358 -12.492 1.00 92.31 90 THR A CA 1
ATOM 715 C C . THR A 1 90 ? 1.493 4.009 -11.698 1.00 92.31 90 THR A C 1
ATOM 717 O O . THR A 1 90 ? 2.380 4.850 -11.554 1.00 92.31 90 THR A O 1
ATOM 720 N N . ILE A 1 91 ? 1.629 2.751 -11.260 1.00 92.88 91 ILE A N 1
ATOM 721 C CA . ILE A 1 91 ? 2.826 2.286 -10.545 1.00 92.88 91 ILE A CA 1
ATOM 722 C C . ILE A 1 91 ? 4.059 2.450 -11.434 1.00 92.88 91 ILE A C 1
ATOM 724 O O . ILE A 1 91 ? 5.062 2.993 -10.983 1.00 92.88 91 ILE A O 1
ATOM 728 N N . ARG A 1 92 ? 3.974 2.087 -12.721 1.00 94.50 92 ARG A N 1
ATOM 729 C CA . ARG A 1 92 ? 5.078 2.283 -13.668 1.00 94.50 92 ARG A CA 1
ATOM 730 C C . ARG A 1 92 ? 5.520 3.738 -13.761 1.00 94.50 92 ARG A C 1
ATOM 732 O O . ARG A 1 92 ? 6.719 3.995 -13.759 1.00 94.50 92 ARG A O 1
ATOM 739 N N . ALA A 1 93 ? 4.587 4.685 -13.832 1.00 93.06 93 ALA A N 1
ATOM 740 C CA . ALA A 1 93 ? 4.924 6.105 -13.878 1.00 93.06 93 ALA A CA 1
ATOM 741 C C . ALA A 1 93 ? 5.678 6.552 -12.611 1.00 93.06 93 ALA A C 1
ATOM 743 O O . ALA A 1 93 ? 6.675 7.273 -12.712 1.00 93.06 93 ALA A O 1
ATOM 744 N N . ILE A 1 94 ? 5.253 6.076 -11.433 1.00 92.00 94 ILE A N 1
ATOM 745 C CA . ILE A 1 94 ? 5.931 6.329 -10.153 1.00 92.00 94 ILE A CA 1
ATOM 746 C C . ILE A 1 94 ? 7.337 5.704 -10.155 1.00 92.00 94 ILE A C 1
ATOM 748 O O . ILE A 1 94 ? 8.312 6.387 -9.828 1.00 92.00 94 ILE A O 1
ATOM 752 N N . THR A 1 95 ? 7.464 4.441 -10.571 1.00 92.56 95 THR A N 1
ATOM 753 C CA . THR A 1 95 ? 8.742 3.720 -10.669 1.00 92.56 95 THR A CA 1
ATOM 754 C C . THR A 1 95 ? 9.702 4.404 -11.638 1.00 92.56 95 THR A C 1
ATOM 756 O O . THR A 1 95 ? 10.845 4.668 -11.275 1.00 92.56 95 THR A O 1
ATOM 759 N N . ASP A 1 96 ? 9.254 4.764 -12.841 1.00 93.06 96 ASP A N 1
ATOM 760 C CA . ASP A 1 96 ? 10.086 5.421 -13.853 1.00 93.06 96 ASP A CA 1
ATOM 761 C C . ASP A 1 96 ? 10.567 6.802 -13.375 1.00 93.06 96 ASP A C 1
ATOM 763 O O . ASP A 1 96 ? 11.731 7.164 -13.578 1.00 93.06 96 ASP A O 1
ATOM 767 N N . LYS A 1 97 ? 9.698 7.571 -12.700 1.00 91.56 97 LYS A N 1
ATOM 768 C CA . LYS A 1 97 ? 10.065 8.843 -12.055 1.00 91.56 97 LYS A CA 1
ATOM 769 C C . LYS A 1 97 ? 11.129 8.614 -10.981 1.00 91.56 97 LYS A C 1
ATOM 771 O O . LYS A 1 97 ? 12.123 9.340 -10.949 1.00 91.56 97 LYS A O 1
ATOM 776 N N . ARG A 1 98 ? 10.960 7.584 -10.145 1.00 91.12 98 ARG A N 1
ATOM 777 C CA . ARG A 1 98 ? 11.913 7.249 -9.081 1.00 91.12 98 ARG A CA 1
ATOM 778 C C . ARG A 1 98 ? 13.266 6.819 -9.640 1.00 91.12 98 ARG A C 1
ATOM 780 O O . ARG A 1 98 ? 14.274 7.377 -9.232 1.00 91.12 98 ARG A O 1
ATOM 787 N N . VAL A 1 99 ? 13.300 5.919 -10.622 1.00 91.62 99 VAL A N 1
ATOM 788 C CA . VAL A 1 99 ? 14.544 5.457 -11.264 1.00 91.62 99 VAL A CA 1
ATOM 789 C C . VAL A 1 99 ? 15.330 6.624 -11.869 1.00 91.62 99 VAL A C 1
ATOM 791 O O . VAL A 1 99 ? 16.555 6.673 -11.743 1.00 91.62 99 VAL A O 1
ATOM 794 N N . LYS A 1 100 ? 14.649 7.582 -12.511 1.00 91.62 100 LYS A N 1
ATOM 795 C CA . LYS A 1 100 ? 15.296 8.794 -13.042 1.00 91.62 100 LYS A CA 1
ATOM 796 C C . LYS A 1 100 ? 15.910 9.645 -11.930 1.00 91.62 100 LYS A C 1
ATOM 798 O O . LYS A 1 100 ? 17.074 10.013 -12.049 1.00 91.62 100 LYS A O 1
ATOM 803 N N . ALA A 1 101 ? 15.165 9.900 -10.854 1.00 90.31 101 ALA A N 1
ATOM 804 C CA . ALA A 1 101 ? 15.660 10.657 -9.705 1.00 90.31 101 ALA A CA 1
ATOM 805 C C . ALA A 1 101 ? 16.848 9.957 -9.016 1.00 90.31 101 ALA A C 1
ATOM 807 O O . ALA A 1 101 ? 17.824 10.610 -8.656 1.00 90.31 101 ALA A O 1
ATOM 808 N N . THR A 1 102 ? 16.828 8.624 -8.900 1.00 88.31 102 THR A N 1
ATOM 809 C CA . THR A 1 102 ? 17.942 7.850 -8.326 1.00 88.31 102 THR A CA 1
ATOM 810 C C . THR A 1 102 ? 19.214 8.010 -9.153 1.00 88.31 102 THR A C 1
ATOM 812 O O . THR A 1 102 ? 20.279 8.248 -8.592 1.00 88.31 102 THR A O 1
ATOM 815 N N . ARG A 1 103 ? 19.117 7.956 -10.488 1.00 86.50 103 ARG A N 1
ATOM 816 C CA . ARG A 1 103 ? 20.270 8.164 -11.384 1.00 86.50 103 ARG A CA 1
ATOM 817 C C . ARG A 1 103 ? 20.834 9.584 -11.333 1.00 86.50 103 ARG A C 1
ATOM 819 O O . ARG A 1 103 ? 22.015 9.761 -11.604 1.00 86.50 103 ARG A O 1
ATOM 826 N N . ALA A 1 104 ? 20.003 10.570 -11.006 1.00 89.31 104 ALA A N 1
ATOM 827 C CA . ALA A 1 104 ? 20.427 11.952 -10.799 1.00 89.31 104 ALA A CA 1
ATOM 828 C C . ALA A 1 104 ? 21.035 12.196 -9.401 1.00 89.31 104 ALA A C 1
ATOM 830 O O . ALA A 1 104 ? 21.571 13.270 -9.157 1.00 89.31 104 ALA A O 1
ATOM 831 N N . GLY A 1 105 ? 20.975 11.217 -8.488 1.00 85.25 105 GLY A N 1
ATOM 832 C CA . GLY A 1 105 ? 21.409 11.381 -7.096 1.00 85.25 105 GLY A CA 1
ATOM 833 C C . GLY A 1 105 ? 20.414 12.150 -6.217 1.00 85.25 105 GLY A C 1
ATOM 834 O O . GLY A 1 105 ? 20.780 12.607 -5.141 1.00 85.25 105 GLY A O 1
ATOM 835 N N . GLU A 1 106 ? 19.163 12.294 -6.663 1.00 82.94 106 GLU A N 1
ATOM 836 C CA . GLU A 1 106 ? 18.139 13.155 -6.048 1.00 82.94 106 GLU A CA 1
ATOM 837 C C . GLU A 1 106 ? 17.033 12.366 -5.318 1.00 82.94 106 GLU A C 1
ATOM 839 O O . GLU A 1 106 ? 16.134 12.955 -4.719 1.00 82.94 106 GLU A O 1
ATOM 844 N N . ALA A 1 107 ? 17.043 11.031 -5.386 1.00 79.94 107 ALA A N 1
ATOM 845 C CA . ALA A 1 107 ? 15.981 10.203 -4.812 1.00 79.94 107 ALA A CA 1
ATOM 846 C C . ALA A 1 107 ? 16.205 9.861 -3.332 1.00 79.94 107 ALA A C 1
ATOM 848 O O . ALA A 1 107 ? 17.277 9.393 -2.950 1.00 79.94 107 ALA A O 1
ATOM 849 N N . SER A 1 108 ? 15.136 9.975 -2.534 1.00 74.00 108 SER A N 1
ATOM 850 C CA . SER A 1 108 ? 15.055 9.361 -1.201 1.00 74.00 108 SER A CA 1
ATOM 851 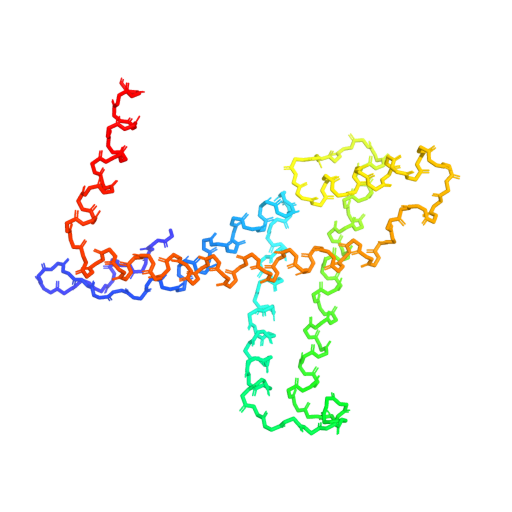C C . SER A 1 108 ? 14.957 7.832 -1.305 1.00 74.00 108 SER A C 1
ATOM 853 O O . SER A 1 108 ? 14.360 7.287 -2.248 1.00 74.00 108 SER A O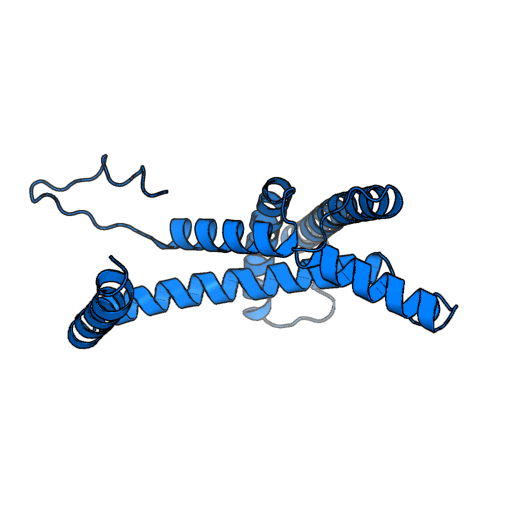 1
ATOM 855 N N . LYS A 1 109 ? 15.555 7.159 -0.316 1.00 82.25 109 LYS A N 1
ATOM 856 C CA . LYS A 1 109 ? 15.582 5.699 -0.141 1.00 82.25 109 LYS A CA 1
ATOM 857 C C . LYS A 1 109 ? 14.792 5.248 1.094 1.00 82.25 109 LYS A C 1
ATOM 859 O O . LYS A 1 109 ? 14.982 4.133 1.558 1.00 82.25 109 LYS A O 1
ATOM 864 N N . ASP A 1 110 ? 13.925 6.108 1.622 1.00 88.88 110 ASP A N 1
ATOM 865 C CA . ASP A 1 110 ? 13.311 5.904 2.943 1.00 88.88 110 ASP A CA 1
ATOM 866 C C . ASP A 1 110 ? 11.913 5.263 2.858 1.00 88.88 110 ASP A C 1
ATOM 868 O O . ASP A 1 110 ? 11.270 5.014 3.876 1.00 88.88 110 ASP A O 1
ATOM 872 N N . ASP A 1 111 ? 11.439 4.995 1.639 1.00 92.06 111 ASP A N 1
ATOM 873 C CA . ASP A 1 111 ? 10.188 4.294 1.352 1.00 92.06 111 ASP A CA 1
ATOM 874 C C . ASP A 1 111 ? 10.442 2.936 0.682 1.00 92.06 111 ASP A C 1
ATOM 876 O O . ASP A 1 111 ? 11.538 2.648 0.193 1.00 92.06 111 ASP A O 1
ATOM 880 N N . PHE A 1 112 ? 9.412 2.087 0.661 1.00 93.75 112 PHE A N 1
ATOM 881 C CA . PHE A 1 112 ? 9.490 0.728 0.122 1.00 93.75 112 PHE A CA 1
ATOM 882 C C . PHE A 1 112 ? 10.059 0.687 -1.301 1.00 93.75 112 PHE A C 1
ATOM 884 O O . PHE A 1 112 ? 10.977 -0.087 -1.563 1.00 93.75 112 PHE A O 1
ATOM 891 N N . LEU A 1 113 ? 9.552 1.524 -2.216 1.00 93.81 113 LEU A N 1
ATOM 892 C CA . LEU A 1 113 ? 10.027 1.552 -3.601 1.00 93.81 113 LEU A CA 1
ATOM 893 C C . LEU A 1 113 ? 11.505 1.964 -3.683 1.00 93.81 113 LEU A C 1
ATOM 895 O O . LEU A 1 113 ? 12.255 1.401 -4.480 1.00 93.81 113 LEU A O 1
ATOM 899 N N . GLY A 1 114 ? 11.927 2.935 -2.873 1.00 93.00 114 GLY A N 1
ATOM 900 C CA . GLY A 1 114 ? 13.316 3.370 -2.776 1.00 93.00 114 GLY A CA 1
ATOM 901 C C . GLY A 1 114 ? 14.242 2.249 -2.308 1.00 93.00 114 GLY A C 1
ATOM 902 O O . GLY A 1 114 ? 15.240 1.979 -2.976 1.00 93.00 114 GLY A O 1
ATOM 903 N N . ILE A 1 115 ? 13.881 1.561 -1.221 1.00 94.19 115 ILE A N 1
ATOM 904 C CA . ILE A 1 115 ? 14.638 0.420 -0.676 1.00 94.19 115 ILE A CA 1
ATOM 905 C C . ILE A 1 115 ? 14.710 -0.715 -1.702 1.00 94.19 115 ILE A C 1
ATOM 907 O O . ILE A 1 115 ? 15.781 -1.270 -1.945 1.00 94.19 115 ILE A O 1
ATOM 911 N N . LEU A 1 116 ? 13.581 -1.036 -2.336 1.00 95.0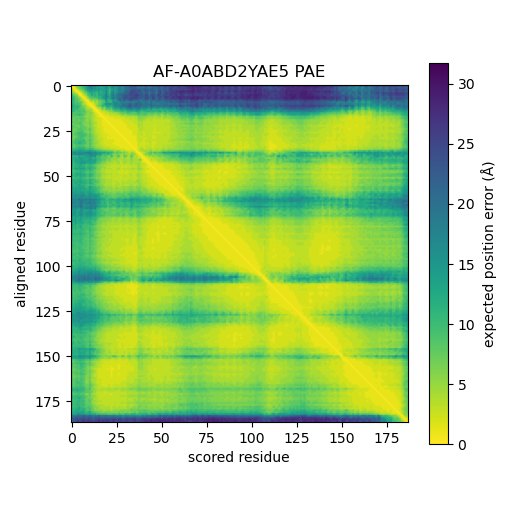6 116 LEU A N 1
ATOM 912 C CA . LEU A 1 116 ? 13.480 -2.111 -3.317 1.00 95.06 116 LEU A CA 1
ATOM 913 C C . LEU A 1 116 ? 14.369 -1.849 -4.539 1.00 95.06 116 LEU A C 1
ATOM 915 O O . LEU A 1 116 ? 15.101 -2.736 -4.974 1.00 95.06 116 LEU A O 1
ATOM 919 N N . LEU A 1 117 ? 14.335 -0.627 -5.079 1.00 94.06 117 LEU A N 1
ATOM 920 C CA . LEU A 1 117 ? 15.182 -0.235 -6.206 1.00 94.06 117 LEU A CA 1
ATOM 921 C C . LEU A 1 117 ? 16.665 -0.220 -5.829 1.00 94.06 117 LEU A C 1
ATOM 923 O O . LEU A 1 117 ? 17.482 -0.686 -6.618 1.00 94.06 117 LEU A O 1
ATOM 927 N N . ASP A 1 118 ? 17.013 0.284 -4.644 1.00 92.88 118 ASP A N 1
ATOM 928 C CA . ASP A 1 118 ? 18.401 0.325 -4.178 1.00 92.88 118 ASP A CA 1
ATOM 929 C C . ASP A 1 118 ? 18.978 -1.082 -4.005 1.00 92.88 118 ASP A C 1
ATOM 931 O O . ASP A 1 118 ? 20.028 -1.397 -4.564 1.00 92.88 118 ASP A O 1
ATOM 935 N N . SER A 1 119 ? 18.241 -1.960 -3.319 1.00 93.25 119 SER A N 1
ATOM 936 C CA . SER A 1 119 ? 18.606 -3.369 -3.178 1.00 93.25 119 SER A CA 1
ATOM 937 C C . SER A 1 119 ? 18.767 -4.043 -4.541 1.00 93.25 119 SER A C 1
ATOM 939 O O . SER A 1 119 ? 19.724 -4.782 -4.749 1.00 93.25 119 SER A O 1
ATOM 941 N N . ASN A 1 120 ? 17.868 -3.757 -5.487 1.00 94.56 120 ASN A N 1
ATOM 942 C CA . ASN A 1 120 ? 17.924 -4.323 -6.829 1.00 94.56 120 ASN A CA 1
ATOM 943 C C . ASN A 1 120 ? 19.151 -3.850 -7.628 1.00 94.56 120 ASN A C 1
ATOM 945 O O . ASN A 1 120 ? 19.791 -4.642 -8.316 1.00 94.56 120 ASN A O 1
ATOM 949 N N . PHE A 1 121 ? 19.499 -2.562 -7.548 1.00 91.88 121 PHE A N 1
ATOM 950 C CA . PHE A 1 121 ? 20.698 -2.042 -8.209 1.00 91.88 121 PHE A CA 1
ATOM 951 C C . PHE A 1 121 ? 21.974 -2.624 -7.600 1.00 91.88 121 PHE A C 1
ATOM 953 O O . PHE A 1 121 ? 22.859 -3.034 -8.351 1.00 91.88 121 PHE A O 1
ATOM 960 N N . ASN A 1 122 ? 22.033 -2.737 -6.270 1.00 92.38 122 ASN A N 1
ATOM 961 C CA . ASN A 1 122 ? 23.167 -3.337 -5.572 1.00 92.38 122 ASN A CA 1
ATOM 962 C C . ASN A 1 122 ? 23.387 -4.799 -5.998 1.00 92.38 122 ASN A C 1
ATOM 964 O O . ASN A 1 122 ? 24.521 -5.179 -6.280 1.00 92.38 122 ASN A O 1
ATOM 968 N N . GLU A 1 123 ? 22.323 -5.597 -6.121 1.00 94.81 123 GLU A N 1
ATOM 969 C CA . GLU A 1 123 ? 22.401 -6.997 -6.567 1.00 94.81 123 GLU A CA 1
ATOM 970 C C . GLU A 1 123 ? 22.973 -7.115 -7.995 1.00 94.81 123 GLU A C 1
ATOM 972 O O . GLU A 1 123 ? 23.901 -7.886 -8.260 1.00 94.81 123 GLU A O 1
ATOM 977 N N . ILE A 1 124 ? 22.481 -6.279 -8.920 1.00 94.06 124 ILE A N 1
ATOM 978 C CA . ILE A 1 124 ? 22.959 -6.238 -10.311 1.00 94.06 124 ILE A CA 1
ATOM 979 C C . ILE A 1 124 ? 24.441 -5.848 -10.377 1.00 94.06 124 ILE A C 1
ATOM 981 O O . ILE A 1 124 ? 25.197 -6.420 -11.170 1.00 94.06 124 ILE A O 1
ATOM 985 N N . GLU A 1 125 ? 24.865 -4.865 -9.580 1.00 92.69 125 GLU A N 1
ATOM 986 C CA . GLU A 1 125 ? 26.252 -4.396 -9.553 1.00 92.69 125 GLU A CA 1
ATOM 987 C C . GLU A 1 125 ? 27.206 -5.431 -8.951 1.00 92.69 125 GLU A C 1
ATOM 989 O O . GLU A 1 125 ? 28.266 -5.688 -9.532 1.00 92.69 125 GLU A O 1
ATOM 994 N N . GLN A 1 126 ? 26.820 -6.066 -7.840 1.00 95.12 126 GLN A N 1
ATOM 995 C CA . GLN A 1 126 ? 27.618 -7.101 -7.175 1.00 95.12 126 GLN A CA 1
ATOM 996 C C . GLN A 1 126 ? 27.891 -8.288 -8.102 1.00 95.12 126 GLN A C 1
ATOM 998 O O . GLN A 1 126 ? 29.031 -8.746 -8.210 1.00 95.12 126 GLN A O 1
ATOM 1003 N N . HIS A 1 127 ? 26.872 -8.741 -8.832 1.00 94.50 127 HIS A N 1
ATOM 1004 C CA . HIS A 1 127 ? 26.991 -9.868 -9.755 1.00 94.50 127 HIS A CA 1
ATOM 1005 C C . HIS A 1 127 ? 27.453 -9.471 -11.163 1.00 94.50 127 HIS A C 1
ATOM 1007 O O . HIS A 1 127 ? 27.738 -10.344 -11.986 1.00 94.50 127 HIS A O 1
ATOM 1013 N N . ARG A 1 128 ? 27.537 -8.163 -11.459 1.00 92.75 128 ARG A N 1
ATOM 1014 C CA . ARG A 1 128 ? 27.797 -7.599 -12.800 1.00 92.75 128 ARG A CA 1
ATOM 1015 C C . ARG A 1 128 ? 26.912 -8.209 -13.890 1.00 92.75 128 ARG A C 1
ATOM 1017 O O . ARG A 1 128 ? 27.304 -8.284 -15.055 1.00 92.75 128 ARG A O 1
ATOM 1024 N N . ASN A 1 129 ? 25.719 -8.651 -13.508 1.00 91.62 129 ASN A N 1
ATOM 1025 C CA . ASN A 1 129 ? 24.780 -9.327 -14.380 1.00 91.62 129 ASN A CA 1
ATOM 1026 C C . ASN A 1 129 ? 23.361 -8.863 -14.045 1.00 91.62 129 ASN A C 1
ATOM 1028 O O . ASN A 1 129 ? 22.895 -8.998 -12.917 1.00 91.62 129 ASN A O 1
ATOM 1032 N N . LYS A 1 130 ? 22.671 -8.326 -15.054 1.00 89.44 130 LYS A N 1
ATOM 1033 C CA . LYS A 1 130 ? 21.298 -7.826 -14.922 1.00 89.44 130 LYS A CA 1
ATOM 1034 C C . LYS A 1 130 ? 20.293 -8.926 -14.601 1.00 89.44 130 LYS A C 1
ATOM 1036 O O . LYS A 1 130 ? 19.259 -8.609 -14.032 1.00 89.44 130 LYS A O 1
ATOM 1041 N N . ASP A 1 131 ? 20.612 -10.177 -14.920 1.00 92.44 131 ASP A N 1
ATOM 1042 C CA . ASP A 1 131 ? 19.733 -11.322 -14.674 1.00 92.44 131 ASP A CA 1
ATOM 1043 C C . ASP A 1 131 ? 19.612 -11.678 -13.181 1.00 92.44 131 ASP A C 1
ATOM 1045 O O . ASP A 1 131 ? 18.725 -12.440 -12.811 1.00 92.44 131 ASP A O 1
ATOM 1049 N N . PHE A 1 132 ? 20.488 -11.136 -12.324 1.00 92.69 132 PHE A N 1
ATOM 1050 C CA . PHE A 1 132 ? 20.386 -11.280 -10.865 1.00 92.69 132 PHE A CA 1
ATOM 1051 C C . PHE A 1 132 ? 19.428 -10.263 -10.236 1.00 92.69 132 PHE A C 1
ATOM 1053 O O . PHE A 1 132 ? 18.970 -10.463 -9.116 1.00 92.69 132 PHE A O 1
ATOM 1060 N N . GLY A 1 133 ? 19.106 -9.185 -10.954 1.00 92.12 133 GLY A N 1
ATOM 1061 C CA . GLY A 1 133 ? 18.124 -8.208 -10.510 1.00 92.12 133 GLY A CA 1
ATOM 1062 C C . GLY A 1 133 ? 16.722 -8.497 -11.034 1.00 92.12 133 GLY A C 1
ATOM 1063 O O . GLY A 1 133 ? 16.513 -9.154 -12.052 1.00 92.12 133 GLY A O 1
ATOM 1064 N N . MET A 1 134 ? 15.744 -7.911 -10.364 1.00 94.31 134 MET A N 1
ATOM 1065 C CA . MET A 1 134 ? 14.368 -7.801 -10.816 1.00 94.31 134 MET A CA 1
ATOM 1066 C C . MET A 1 134 ? 14.251 -6.909 -12.051 1.00 94.31 134 MET A C 1
ATOM 1068 O O . MET A 1 134 ? 14.875 -5.841 -12.150 1.00 94.31 134 MET A O 1
ATOM 1072 N N . SER A 1 135 ? 13.354 -7.293 -12.958 1.00 94.00 135 SER A N 1
ATOM 1073 C CA . SER A 1 135 ? 12.915 -6.401 -14.023 1.00 94.00 135 SER A CA 1
ATOM 1074 C C . SER A 1 135 ? 12.026 -5.284 -13.461 1.00 94.00 135 SER A C 1
ATOM 1076 O O . SER A 1 135 ? 11.435 -5.400 -12.389 1.00 94.00 135 SER A O 1
ATOM 1078 N N . ILE A 1 136 ? 11.854 -4.197 -14.221 1.00 91.44 136 ILE A N 1
ATOM 1079 C CA . ILE A 1 136 ? 10.901 -3.132 -13.853 1.00 91.44 136 ILE A CA 1
ATOM 1080 C C . ILE A 1 136 ? 9.478 -3.680 -13.706 1.00 91.44 136 ILE A C 1
ATOM 1082 O O . ILE A 1 136 ? 8.714 -3.188 -12.883 1.00 91.44 136 ILE A O 1
ATOM 1086 N N . LYS A 1 137 ? 9.123 -4.708 -14.483 1.00 93.69 137 LYS A N 1
ATOM 1087 C CA . LYS A 1 137 ? 7.820 -5.356 -14.360 1.00 93.69 137 LYS A CA 1
ATOM 1088 C C . LYS A 1 137 ? 7.676 -6.039 -13.000 1.00 93.69 137 LYS A C 1
ATOM 1090 O O . LYS A 1 137 ? 6.640 -5.872 -12.373 1.00 93.69 137 LYS A O 1
ATOM 1095 N N . ASP A 1 138 ? 8.703 -6.748 -12.543 1.00 95.25 138 ASP A N 1
ATOM 1096 C CA . ASP A 1 138 ? 8.666 -7.432 -11.246 1.00 95.25 138 ASP A CA 1
ATOM 1097 C C . ASP A 1 138 ? 8.557 -6.411 -10.107 1.00 95.25 138 ASP A C 1
ATOM 1099 O O . ASP A 1 138 ? 7.700 -6.549 -9.245 1.00 95.25 138 ASP A O 1
ATOM 1103 N N . VAL A 1 139 ? 9.308 -5.303 -10.181 1.00 94.69 139 VAL A N 1
ATOM 1104 C CA . VAL A 1 139 ? 9.181 -4.179 -9.231 1.00 94.69 139 VAL A CA 1
ATOM 1105 C C . VAL A 1 139 ? 7.746 -3.639 -9.177 1.00 94.69 139 VAL A C 1
ATOM 1107 O O . VAL A 1 139 ? 7.227 -3.368 -8.096 1.00 94.69 139 VAL A O 1
ATOM 1110 N N . ILE A 1 140 ? 7.086 -3.488 -10.330 1.00 93.12 140 ILE A N 1
ATOM 1111 C CA . ILE A 1 140 ? 5.692 -3.026 -10.390 1.00 93.12 140 ILE A CA 1
ATOM 1112 C C . ILE A 1 140 ? 4.743 -4.036 -9.730 1.00 93.12 140 ILE A C 1
ATOM 1114 O O . ILE A 1 140 ? 3.859 -3.625 -8.975 1.00 93.12 140 ILE A O 1
ATOM 1118 N N . GLU A 1 141 ? 4.912 -5.336 -9.993 1.00 93.88 141 GLU A N 1
ATOM 1119 C CA . GLU A 1 141 ? 4.091 -6.381 -9.367 1.00 93.88 141 GLU A CA 1
ATOM 1120 C C . GLU A 1 141 ? 4.299 -6.435 -7.847 1.00 93.88 141 GLU A C 1
ATOM 1122 O O . GLU A 1 141 ? 3.316 -6.537 -7.114 1.00 93.88 141 GLU A O 1
ATOM 1127 N N . GLU A 1 142 ? 5.532 -6.277 -7.358 1.00 94.19 142 GLU A N 1
ATOM 1128 C CA . GLU A 1 142 ? 5.827 -6.213 -5.920 1.00 94.19 142 GLU A CA 1
ATOM 1129 C C . GLU A 1 142 ? 5.171 -4.994 -5.258 1.00 94.19 142 GLU A C 1
ATOM 1131 O O . GLU A 1 142 ? 4.526 -5.117 -4.216 1.00 94.19 142 GLU A O 1
ATOM 1136 N N . CYS A 1 143 ? 5.236 -3.813 -5.885 1.00 91.50 143 CYS A N 1
ATOM 1137 C CA . CYS A 1 143 ? 4.518 -2.632 -5.394 1.00 91.50 143 CYS A CA 1
ATOM 1138 C C . CYS A 1 143 ? 2.999 -2.841 -5.380 1.00 91.50 143 CYS A C 1
ATOM 1140 O O . CYS A 1 143 ? 2.331 -2.457 -4.418 1.00 91.50 143 CYS A O 1
ATOM 1142 N N . LYS A 1 144 ? 2.441 -3.460 -6.427 1.00 90.44 144 LYS A N 1
ATOM 1143 C CA . LYS A 1 144 ? 1.010 -3.774 -6.508 1.00 90.44 144 LYS A CA 1
ATOM 1144 C C . LYS A 1 144 ? 0.593 -4.731 -5.391 1.00 90.44 144 LYS A C 1
ATOM 1146 O O . LYS A 1 144 ? -0.444 -4.500 -4.767 1.00 90.44 144 LYS A O 1
ATOM 1151 N N . LEU A 1 145 ? 1.394 -5.768 -5.138 1.00 90.25 145 LEU A N 1
ATOM 1152 C CA . LEU A 1 145 ? 1.161 -6.766 -4.098 1.00 90.25 145 LEU A CA 1
ATOM 1153 C C . LEU A 1 145 ? 1.247 -6.159 -2.697 1.00 90.25 145 LEU A C 1
ATOM 1155 O O . LEU A 1 145 ? 0.337 -6.371 -1.896 1.00 90.25 145 LEU A O 1
ATOM 1159 N N . PHE A 1 146 ? 2.298 -5.384 -2.419 1.00 88.31 146 PHE A N 1
ATOM 1160 C CA . PHE A 1 146 ? 2.486 -4.690 -1.145 1.00 88.31 146 PHE A CA 1
ATOM 1161 C C . PHE A 1 146 ? 1.259 -3.841 -0.793 1.00 88.31 146 PHE A C 1
ATOM 1163 O O . PHE A 1 146 ? 0.721 -3.927 0.313 1.00 88.31 146 PHE A O 1
ATOM 1170 N N . TYR A 1 147 ? 0.773 -3.077 -1.772 1.00 83.19 147 TYR A N 1
ATOM 1171 C CA . TYR A 1 147 ? -0.386 -2.210 -1.606 1.00 83.19 147 TYR A CA 1
ATOM 1172 C C . TYR A 1 147 ? -1.678 -3.010 -1.365 1.00 83.19 147 TYR A C 1
ATOM 1174 O O . TYR A 1 147 ? -2.407 -2.742 -0.408 1.00 83.19 147 TYR A O 1
ATOM 1182 N N . PHE A 1 148 ? -1.913 -4.051 -2.173 1.00 82.50 148 PHE A N 1
ATOM 1183 C CA . PHE A 1 148 ? -3.120 -4.879 -2.090 1.00 82.50 148 PHE A CA 1
ATOM 1184 C C . PHE A 1 148 ? -3.216 -5.625 -0.758 1.00 82.50 148 PHE A C 1
ATOM 1186 O O . PHE A 1 148 ? -4.265 -5.636 -0.114 1.00 82.50 148 PHE A O 1
ATOM 1193 N N . ALA A 1 149 ? -2.111 -6.238 -0.328 1.00 85.56 149 ALA A N 1
ATOM 1194 C CA . ALA A 1 149 ? -2.069 -7.016 0.902 1.00 85.56 149 ALA A CA 1
ATOM 1195 C C . ALA A 1 149 ? -2.204 -6.132 2.149 1.00 85.56 149 ALA A C 1
ATOM 1197 O O . ALA A 1 149 ? -2.911 -6.506 3.088 1.00 85.56 149 ALA A O 1
ATOM 1198 N N . GLY A 1 150 ? -1.548 -4.967 2.164 1.00 83.75 150 GLY A N 1
ATOM 1199 C CA . GLY A 1 150 ? -1.519 -4.092 3.335 1.00 83.75 150 GLY A CA 1
ATOM 1200 C C . GLY A 1 150 ? -2.859 -3.420 3.632 1.00 83.75 150 GLY A C 1
ATOM 1201 O O . GLY A 1 150 ? -3.221 -3.245 4.796 1.00 83.75 150 GLY A O 1
ATOM 1202 N N . GLN A 1 151 ? -3.608 -3.039 2.600 1.00 77.88 151 GLN A N 1
ATOM 1203 C CA . GLN A 1 151 ? -4.758 -2.147 2.745 1.00 77.88 151 GLN A CA 1
ATOM 1204 C C . GLN A 1 151 ? -5.968 -2.821 3.393 1.00 77.88 151 GLN A C 1
ATOM 1206 O O . GLN A 1 151 ? -6.432 -2.418 4.466 1.00 77.88 151 GLN A O 1
ATOM 1211 N N . GLU A 1 152 ? -6.511 -3.835 2.722 1.00 78.12 152 GLU A N 1
ATOM 1212 C CA . GLU A 1 152 ? -7.772 -4.448 3.142 1.00 78.12 152 GLU A CA 1
ATOM 1213 C C . GLU A 1 152 ? -7.608 -5.145 4.494 1.00 78.12 152 GLU A C 1
ATOM 1215 O O . GLU A 1 152 ? -8.470 -5.035 5.360 1.00 78.12 152 GLU A O 1
ATOM 1220 N N . THR A 1 153 ? -6.460 -5.779 4.736 1.00 88.56 153 THR A N 1
ATOM 1221 C CA . THR A 1 153 ? -6.195 -6.480 5.998 1.00 88.56 153 THR A CA 1
ATOM 1222 C C . THR A 1 153 ? -6.091 -5.522 7.187 1.00 88.56 153 THR A C 1
ATOM 1224 O O . THR A 1 153 ? -6.715 -5.767 8.222 1.00 88.56 153 THR A O 1
ATOM 1227 N N . THR A 1 154 ? -5.367 -4.407 7.045 1.00 91.56 154 THR A N 1
ATOM 1228 C CA . THR A 1 154 ? -5.143 -3.457 8.147 1.00 91.56 154 THR A CA 1
ATOM 1229 C C . THR A 1 154 ? -6.404 -2.661 8.471 1.00 91.56 154 THR A C 1
ATOM 1231 O O . THR A 1 154 ? -6.742 -2.500 9.644 1.00 91.56 154 THR A O 1
ATOM 1234 N N . SER A 1 155 ? -7.143 -2.194 7.459 1.00 88.75 155 SER A N 1
ATOM 1235 C CA . SER A 1 155 ? -8.404 -1.469 7.689 1.00 88.75 155 SER A CA 1
ATOM 1236 C C . SER A 1 155 ? -9.437 -2.354 8.393 1.00 88.75 155 SER A C 1
ATOM 1238 O O . SER A 1 155 ? -10.032 -1.941 9.391 1.00 88.75 155 SER A O 1
ATOM 1240 N N . MET A 1 156 ? -9.567 -3.608 7.953 1.00 90.50 156 MET A N 1
ATOM 1241 C CA . MET A 1 156 ? -10.415 -4.616 8.588 1.00 90.50 156 MET A CA 1
ATOM 1242 C C . MET A 1 156 ? -9.996 -4.924 10.025 1.00 90.50 156 MET A C 1
ATOM 1244 O O . MET A 1 156 ? -10.854 -5.014 10.907 1.00 90.50 156 MET A O 1
ATOM 1248 N N . LEU A 1 157 ? -8.693 -5.061 10.281 1.00 94.88 157 LEU A N 1
ATOM 1249 C CA . LEU A 1 157 ? -8.162 -5.276 11.626 1.00 94.88 157 LEU A CA 1
ATOM 1250 C C . LEU A 1 157 ? -8.551 -4.133 12.571 1.00 94.88 157 LEU A C 1
ATOM 1252 O O . LEU A 1 157 ? -9.002 -4.394 13.687 1.00 94.88 157 LEU A O 1
ATOM 1256 N N . LEU A 1 158 ? -8.416 -2.878 12.132 1.00 95.31 158 LEU A N 1
ATOM 1257 C CA . LEU A 1 158 ? -8.766 -1.709 12.945 1.00 95.31 158 LEU A CA 1
ATOM 1258 C C . LEU A 1 158 ? -10.264 -1.666 13.264 1.00 95.31 158 LEU A C 1
ATOM 1260 O O . LEU A 1 158 ? -10.635 -1.431 14.414 1.00 95.31 158 LEU A O 1
ATOM 1264 N N . VAL A 1 159 ? -11.124 -1.957 12.285 1.00 94.44 159 VAL A N 1
ATOM 1265 C CA . VAL A 1 159 ? -12.579 -2.023 12.495 1.00 94.44 159 VAL A CA 1
ATOM 1266 C C . VAL A 1 159 ? -12.933 -3.083 13.534 1.00 94.44 159 VAL A C 1
ATOM 1268 O O . VAL A 1 159 ? -13.678 -2.803 14.478 1.00 94.44 159 VAL A O 1
ATOM 1271 N N . TRP A 1 160 ? -12.401 -4.299 13.392 1.00 95.69 160 TRP A N 1
ATOM 1272 C CA . TRP A 1 160 ? -12.665 -5.377 14.346 1.00 95.69 160 TRP A CA 1
ATOM 1273 C C . TRP A 1 160 ? -12.113 -5.059 15.730 1.00 95.69 160 TRP A C 1
ATOM 1275 O O . TRP A 1 160 ? -12.790 -5.313 16.723 1.00 95.69 160 TRP A O 1
ATOM 1285 N N . THR A 1 161 ? -10.933 -4.444 15.802 1.00 96.69 161 THR A N 1
ATOM 1286 C CA . THR A 1 161 ? -10.339 -3.990 17.063 1.00 96.69 161 THR A CA 1
ATOM 1287 C C . THR A 1 161 ? -11.262 -2.998 17.768 1.00 96.69 161 THR A C 1
ATOM 1289 O O . THR A 1 161 ? -11.625 -3.217 18.921 1.00 96.69 161 THR A O 1
ATOM 1292 N N . LEU A 1 162 ? -11.726 -1.954 17.074 1.00 95.06 162 LEU A N 1
ATOM 1293 C CA . LEU A 1 162 ? -12.647 -0.964 17.645 1.00 95.06 162 LEU A CA 1
ATOM 1294 C C . LEU A 1 162 ? -13.985 -1.590 18.058 1.00 95.06 162 LEU A C 1
ATOM 1296 O O . LEU A 1 162 ? -14.505 -1.282 19.131 1.00 95.06 162 LEU A O 1
ATOM 1300 N N . THR A 1 163 ? -14.503 -2.517 17.251 1.00 94.56 163 THR A N 1
ATOM 1301 C CA . THR A 1 163 ? -15.739 -3.257 17.546 1.00 94.56 163 THR A CA 1
ATOM 1302 C C . THR A 1 163 ? -15.597 -4.129 18.796 1.00 94.56 163 THR A C 1
ATOM 1304 O O . THR A 1 163 ? -16.506 -4.204 19.619 1.00 94.56 163 THR A O 1
ATOM 1307 N N . LEU A 1 164 ? -14.460 -4.801 18.973 1.00 97.00 164 LEU A N 1
ATOM 1308 C CA . LEU A 1 164 ? -14.213 -5.624 20.156 1.00 97.00 164 LEU A CA 1
ATOM 1309 C C . LEU A 1 164 ? -14.006 -4.755 21.399 1.00 97.00 164 LEU A C 1
ATOM 1311 O O . LEU A 1 164 ? -14.585 -5.044 22.443 1.00 97.00 164 LEU A O 1
ATOM 1315 N N . LEU A 1 165 ? -13.255 -3.657 21.292 1.00 97.00 165 LEU A N 1
ATOM 1316 C CA . LEU A 1 165 ? -13.058 -2.732 22.409 1.00 97.00 165 LEU A CA 1
ATOM 1317 C C . LEU A 1 165 ? -14.378 -2.092 22.865 1.00 97.00 165 LEU A C 1
ATOM 1319 O O . LEU A 1 165 ? -14.598 -1.970 24.068 1.00 97.00 165 LEU A O 1
ATOM 1323 N N . SER A 1 166 ? -15.287 -1.744 21.945 1.00 93.94 166 SER A N 1
ATOM 1324 C CA . SER A 1 166 ? -16.598 -1.184 22.309 1.00 93.94 166 SER A CA 1
ATOM 1325 C C . SER A 1 166 ? -17.490 -2.189 23.050 1.00 93.94 166 SER A C 1
ATOM 1327 O O . SER A 1 166 ? -18.232 -1.807 23.957 1.00 93.94 166 SER A O 1
ATOM 1329 N N . LYS A 1 167 ? -17.375 -3.486 22.739 1.00 96.50 167 LYS A N 1
ATOM 1330 C CA . LYS A 1 167 ? -18.110 -4.563 23.425 1.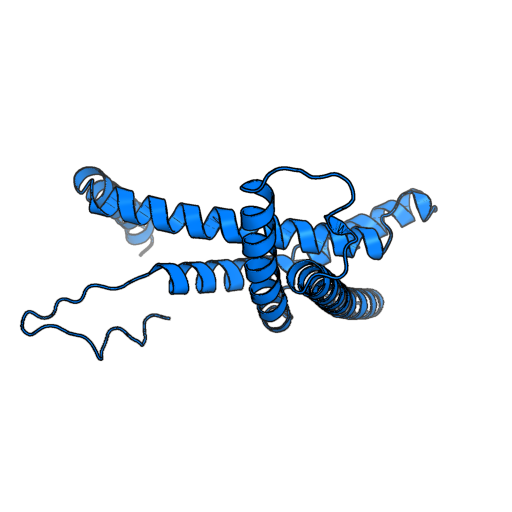00 96.50 167 LYS A CA 1
ATOM 1331 C C . LYS A 1 167 ? -17.438 -5.040 24.716 1.00 96.50 167 LYS A C 1
ATOM 1333 O O . LYS A 1 167 ? -18.096 -5.670 25.543 1.00 96.50 167 LYS A O 1
ATOM 1338 N N . HIS A 1 168 ? -16.156 -4.738 24.912 1.00 97.12 168 HIS A N 1
ATOM 1339 C CA . HIS A 1 168 ? -15.355 -5.214 26.039 1.00 97.12 168 HIS A CA 1
ATOM 1340 C C . HIS A 1 168 ? -14.674 -4.059 26.791 1.00 97.12 168 HIS A C 1
ATOM 1342 O O . HIS A 1 168 ? -13.452 -3.912 26.778 1.00 97.12 168 HIS A O 1
ATOM 1348 N N . GLN A 1 169 ? -15.474 -3.272 27.516 1.00 96.81 169 GLN A N 1
ATOM 1349 C CA . GLN A 1 169 ? -15.036 -2.048 28.207 1.00 96.81 169 GLN A CA 1
ATOM 1350 C C . GLN A 1 169 ? -13.866 -2.250 29.186 1.00 96.81 169 GLN A C 1
ATOM 1352 O O . GLN A 1 169 ? -13.002 -1.387 29.291 1.00 96.81 169 GLN A O 1
ATOM 1357 N N . GLY A 1 170 ? -13.767 -3.410 29.849 1.00 98.25 170 GLY A N 1
ATOM 1358 C CA . GLY A 1 170 ? -12.618 -3.721 30.711 1.00 98.25 170 GLY A CA 1
ATOM 1359 C C . GLY A 1 170 ? -11.283 -3.760 29.953 1.00 98.25 170 GLY A C 1
ATOM 1360 O O . GLY A 1 170 ? -10.274 -3.281 30.462 1.00 98.25 170 GLY A O 1
ATOM 1361 N N . TRP A 1 171 ? -11.276 -4.273 28.718 1.00 98.06 171 TRP A N 1
ATOM 1362 C CA . TRP A 1 171 ? -10.091 -4.250 27.854 1.00 98.06 171 TRP A CA 1
ATOM 1363 C C . TRP A 1 171 ? -9.839 -2.860 27.271 1.00 98.06 171 TRP A C 1
ATOM 1365 O O . TRP A 1 171 ? -8.687 -2.442 27.195 1.00 98.06 171 TRP A O 1
ATOM 1375 N N . GLN A 1 172 ? -10.898 -2.115 26.936 1.00 98.06 172 GLN A N 1
ATOM 1376 C CA . GLN A 1 172 ? -10.768 -0.726 26.491 1.00 98.06 172 GLN A CA 1
ATOM 1377 C C . GLN A 1 172 ? -10.099 0.159 27.552 1.00 98.06 172 GLN A C 1
ATOM 1379 O O . GLN A 1 172 ? -9.169 0.894 27.226 1.00 98.06 172 GLN A O 1
ATOM 1384 N N . SER A 1 173 ? -10.531 0.071 28.814 1.00 97.62 173 SER A N 1
ATOM 1385 C CA . SER A 1 173 ? -9.947 0.858 29.905 1.00 97.62 173 SER A CA 1
ATOM 1386 C C . SER A 1 173 ? -8.474 0.528 30.132 1.00 97.62 173 SER A C 1
ATOM 1388 O O . SER A 1 173 ? -7.671 1.443 30.271 1.00 97.62 173 SER A O 1
ATOM 1390 N N . ARG A 1 174 ? -8.104 -0.758 30.095 1.00 97.19 174 ARG A N 1
ATOM 1391 C CA . ARG A 1 174 ? -6.707 -1.192 30.257 1.00 97.19 174 ARG A CA 1
ATOM 1392 C C . ARG A 1 174 ? -5.808 -0.706 29.124 1.00 97.19 174 ARG A C 1
ATOM 1394 O O . ARG A 1 174 ? -4.727 -0.204 29.392 1.00 97.19 174 ARG A O 1
ATOM 1401 N N . ALA A 1 175 ? -6.267 -0.811 27.875 1.00 95.94 175 ALA A N 1
ATOM 1402 C CA . ALA A 1 175 ? -5.522 -0.292 26.728 1.00 95.94 175 ALA A CA 1
ATOM 1403 C C . ALA A 1 175 ? -5.335 1.233 26.821 1.00 95.94 175 ALA A C 1
ATOM 1405 O O . ALA A 1 175 ? -4.270 1.751 26.498 1.00 95.94 175 ALA A O 1
ATOM 1406 N N . ARG A 1 176 ? -6.355 1.963 27.298 1.00 95.38 176 ARG A N 1
ATOM 1407 C CA . ARG A 1 176 ? -6.248 3.408 27.545 1.00 95.38 176 ARG A CA 1
ATOM 1408 C C . ARG A 1 176 ? -5.227 3.716 28.641 1.00 95.38 176 ARG A C 1
ATOM 1410 O O . ARG A 1 176 ? -4.422 4.617 28.456 1.00 95.38 176 ARG A O 1
ATOM 1417 N N . GLU A 1 177 ? -5.261 2.986 29.750 1.00 96.38 177 GLU A N 1
ATOM 1418 C CA . GLU A 1 177 ? -4.319 3.154 30.860 1.00 96.38 177 GLU A CA 1
ATOM 1419 C C . GLU A 1 177 ? -2.869 2.901 30.426 1.00 96.38 177 GLU A C 1
ATOM 1421 O O . GLU A 1 177 ? -2.003 3.708 30.736 1.00 96.38 177 GLU A O 1
ATOM 1426 N N . GLU A 1 178 ? -2.616 1.850 29.643 1.00 95.94 178 GLU A N 1
ATOM 1427 C CA . GLU A 1 178 ? -1.283 1.542 29.108 1.00 95.94 178 GLU A CA 1
ATOM 1428 C C . GLU A 1 178 ? -0.737 2.679 28.229 1.00 95.94 178 GLU A C 1
ATOM 1430 O O . GLU A 1 178 ? 0.406 3.103 28.393 1.00 95.94 178 GLU A O 1
ATOM 1435 N N . VAL A 1 179 ? -1.567 3.232 27.336 1.00 95.12 179 VAL A N 1
ATOM 1436 C CA . VAL A 1 179 ? -1.187 4.391 26.511 1.00 95.12 179 VAL A CA 1
ATOM 1437 C C . VAL A 1 179 ? -0.872 5.606 27.388 1.00 95.12 179 VAL A C 1
ATOM 1439 O O . VAL A 1 179 ? 0.132 6.275 27.156 1.00 95.12 179 VAL A O 1
ATOM 1442 N N . LEU A 1 180 ? -1.694 5.896 28.401 1.00 94.56 180 LEU A N 1
ATOM 1443 C CA . LEU A 1 180 ? -1.446 7.024 29.304 1.00 94.56 180 LEU A CA 1
ATOM 1444 C C . LEU A 1 180 ? -0.146 6.832 30.090 1.00 94.56 180 LEU A C 1
ATOM 1446 O O . LEU A 1 180 ? 0.670 7.740 30.111 1.00 94.56 180 LEU A O 1
ATOM 1450 N N . GLN A 1 181 ? 0.116 5.645 30.637 1.00 94.31 181 GLN A N 1
ATOM 1451 C CA . GLN A 1 181 ? 1.360 5.364 31.364 1.00 94.31 181 GLN A CA 1
ATOM 1452 C C . GLN A 1 181 ? 2.606 5.617 30.502 1.00 94.31 181 GLN A C 1
ATOM 1454 O O . GLN A 1 181 ? 3.516 6.322 30.926 1.00 94.31 181 GLN A O 1
ATOM 1459 N N . VAL A 1 182 ? 2.630 5.109 29.266 1.00 93.94 182 VAL A N 1
ATOM 1460 C CA . VAL A 1 182 ? 3.797 5.259 28.378 1.00 93.94 182 VAL A CA 1
ATOM 1461 C C . VAL A 1 182 ? 4.004 6.712 27.935 1.00 93.94 182 VAL A C 1
ATOM 1463 O O . VAL A 1 182 ? 5.136 7.192 27.885 1.00 93.94 182 VAL A O 1
ATOM 1466 N N . PHE A 1 183 ? 2.929 7.426 27.591 1.00 88.12 183 PHE A N 1
ATOM 1467 C CA . PHE A 1 183 ? 3.039 8.761 26.994 1.00 88.12 183 PHE A CA 1
ATOM 1468 C C . PHE A 1 183 ? 2.942 9.920 28.002 1.00 88.12 183 PHE A C 1
ATOM 1470 O O . PHE A 1 183 ? 3.384 11.021 27.674 1.00 88.12 183 PHE A O 1
ATOM 1477 N N . GLU A 1 184 ? 2.423 9.709 29.215 1.00 74.75 184 GLU A N 1
ATOM 1478 C CA . GLU A 1 184 ? 2.400 10.722 30.284 1.00 74.75 184 GLU A CA 1
ATOM 1479 C C . GLU A 1 184 ? 3.693 10.742 31.115 1.00 74.75 184 GLU A C 1
ATOM 1481 O O . GLU A 1 184 ? 4.060 11.808 31.598 1.00 74.75 184 GLU A O 1
ATOM 1486 N N . GLU A 1 185 ? 4.452 9.641 31.205 1.00 55.84 185 GLU A N 1
ATOM 1487 C CA . GLU A 1 185 ? 5.795 9.643 31.828 1.00 55.84 185 GLU A CA 1
ATOM 1488 C C . GLU A 1 185 ? 6.848 10.418 31.010 1.00 55.84 185 GLU A C 1
ATOM 1490 O O . GLU A 1 185 ? 7.923 10.741 31.514 1.00 55.84 185 GLU A O 1
ATOM 1495 N N . THR A 1 186 ? 6.549 10.745 29.747 1.00 52.00 186 THR A N 1
ATOM 1496 C CA . THR A 1 186 ? 7.477 11.437 28.833 1.00 52.00 186 THR A CA 1
ATOM 1497 C C . THR A 1 186 ? 7.209 12.952 28.739 1.00 52.00 186 THR A C 1
ATOM 1499 O O . THR A 1 186 ? 7.663 13.603 27.794 1.00 52.00 186 THR A O 1
ATOM 1502 N N . ARG A 1 187 ? 6.463 13.537 29.686 1.00 46.53 187 ARG A N 1
ATOM 1503 C CA . ARG A 1 187 ? 6.123 14.970 29.717 1.00 46.53 187 ARG A CA 1
ATOM 1504 C C . ARG A 1 187 ? 6.548 15.635 31.021 1.00 46.53 187 ARG A C 1
ATOM 1506 O O . ARG A 1 187 ? 6.999 16.799 30.930 1.00 46.53 187 ARG A O 1
#

Foldseek 3Di:
DPVVLVVAQDPVRDDDDDCLVVLLVVLLQVLLCQAQNPCSVLSVVLSVLLVLLVVLVVVQVPDDDDPPPLVDPDPSSVSNVVSVVSLLVSLLVSLVVQVVCVVVVNHDLRHPLSVLVVVQVVQCVVVVHNVRGDDSSVSSVVSSCSSNVRRPVSSVVVVVVVVVCVVPVVVVVVVVVVVCVVVVVVD

Radius of gyration: 21.56 Å; Cα contacts (8 Å, |Δi|>4): 124; chains: 1; bounding box: 58×41×54 Å

InterPro domains:
  IPR001128 Cytochrome P450 [PF00067] (16-186)
  IPR002401 Cytochrome P450, E-class, group I [PR00463] (26-44)
  IPR002401 Cytochrome P450, E-class, group I [PR00463] (138-155)
  IPR002401 Cytochrome P450, E-class, group I [PR00463] (158-184)
  IPR036396 Cytochrome P450 superfamily [SSF48264] (14-185)
  IPR050665 Plant Cytochrome P450 Monooxygenases [PTHR24282] (6-185)

Mean predicted aligned error: 7.18 Å

Secondary structure (DSSP, 8-state):
--TTSTT---TTS------HHHHHHHHHHHHHHHHHGGGHHHHHHHHHHHHHHHHHHHHHHTS---TTGGGS--HHHHHHHHHHHHHHHHHHHHHHHHHHHHHTT----SSHHHHHHHHHHHHHHHHT-GGGSPPHHHHHHHHHHHHHHHHHHHHHHHHHHHHHHHH-HHHHHHHHHHHHHHHHTT-

Sequence (187 aa):
MLSNGEEILSPDGSCDMDVWPSLQTLTSDVLSRTAFGSNYEEGRRIFELQREQADHVMTVGRSLYIPGMRFLPTKRNRRMKEIDTEVQATIRAITDKRVKATRAGEASKDDFLGILLDSNFNEIEQHRNKDFGMSIKDVIEECKLFYFAGQETTSMLLVWTLTLLSKHQGWQSRAREEVLQVFEETR

Organism: NCBI:txid153742

Nearest PDB structures (foldseek):
  7wzm-assembly1_A  TM=8.349E-01  e=2.468E-04  Streptomyces avermitilis
  7wzl-assembly1_A  TM=7.822E-01  e=9.441E-04  Streptomyces avermitilis
  4s0f-assembly1_A  TM=2.743E-01  e=2.091E+00  Acetivibrio thermocellus ATCC 27405
  9baa-assembly1_A  TM=2.540E-01  e=8.409E+00  Acetivibrio thermocellus ATCC 27405